Protein AF-A0AA35ZBN2-F1 (afdb_monomer_lite)

Secondary structure (DSSP, 8-state):
------PPPPHHHHHHHHHHHT---HHHHHHHHHHHHHHS-HHHHHHHHHHHHHGGGSTTGGGGGGHHHHHHHHHHH------HHHHHHHHHHHHHTT-HHHHHHHHHHHHHHHTT-HHHHHHHHHHHHHHHHHTT-HHHHHHHHHHHHTS----SS--TTGGGGTTHHHHHHHSS-S--------------

Radius of gyration: 21.28 Å; chains: 1; bounding box: 75×34×63 Å

Organism: Lactuca saligna (NCBI:txid75948)

Foldseek 3Di:
DDDDDLPPQDPLLVVLLVVLVPDPDPVVNLVSLLVSLVPDDPVNLLSSLVCLLVCCPHPVVVSVVCSVSNVVSNVVVDVDDDDLLSLLSNLLSCVLVVVNVVSVVSLVVVCVVCVVPLVVLLVSLVSNLVNNLVVLNPVSNVVSVVVNVPRDPPDPDDPCVVVVCVCVVVSVVVSDPPPPDDDDDDDDDDDD

pLDDT: mean 76.0, std 19.08, range [27.22, 94.19]

Structure (mmCIF, N/CA/C/O backbone):
data_AF-A0AA35ZBN2-F1
#
_entry.id   AF-A0AA35ZBN2-F1
#
loop_
_atom_site.group_PDB
_atom_site.id
_atom_site.type_symbol
_atom_site.label_atom_id
_atom_site.label_alt_id
_atom_site.label_comp_id
_atom_site.label_asym_id
_atom_site.label_entity_id
_atom_site.label_seq_id
_atom_site.pdbx_PDB_ins_code
_atom_site.Cartn_x
_atom_site.Cartn_y
_atom_site.Cartn_z
_atom_site.occupancy
_atom_site.B_iso_or_equiv
_atom_site.auth_seq_id
_atom_site.auth_comp_id
_atom_site.auth_asym_id
_atom_site.auth_atom_id
_atom_site.pdbx_PDB_model_num
ATOM 1 N N . MET A 1 1 ? -2.971 -17.235 11.771 1.00 28.48 1 MET A N 1
ATOM 2 C CA . MET A 1 1 ? -3.552 -17.410 10.418 1.00 28.48 1 MET A CA 1
ATOM 3 C C . MET A 1 1 ? -2.521 -16.987 9.384 1.00 28.48 1 MET A C 1
ATOM 5 O O . MET A 1 1 ? -1.770 -16.061 9.645 1.00 28.48 1 MET A O 1
ATOM 9 N N . ARG A 1 2 ? -2.438 -17.745 8.286 1.00 27.22 2 ARG A N 1
ATOM 10 C CA . ARG A 1 2 ? -1.355 -17.787 7.287 1.00 27.22 2 ARG A CA 1
ATOM 11 C C . ARG A 1 2 ? -0.874 -16.405 6.811 1.00 27.22 2 ARG A C 1
ATOM 13 O O . ARG A 1 2 ? -1.656 -15.654 6.241 1.00 27.22 2 ARG A O 1
ATOM 20 N N . LEU A 1 3 ? 0.426 -16.135 6.952 1.00 37.44 3 LEU A N 1
ATOM 21 C CA . LEU A 1 3 ? 1.140 -15.217 6.060 1.00 37.44 3 LEU A CA 1
ATOM 22 C C . LEU A 1 3 ? 1.131 -15.858 4.664 1.00 37.44 3 LEU A C 1
ATOM 24 O O . LEU A 1 3 ? 1.634 -16.980 4.537 1.00 37.44 3 LEU A O 1
ATOM 28 N N . PRO A 1 4 ? 0.565 -15.239 3.616 1.00 44.84 4 PRO A N 1
ATOM 29 C CA . PRO A 1 4 ? 0.816 -15.735 2.282 1.00 44.84 4 PRO A CA 1
ATOM 30 C C . PRO A 1 4 ? 2.231 -15.292 1.909 1.00 44.84 4 PRO A C 1
ATOM 32 O O . PRO A 1 4 ? 2.538 -14.104 1.901 1.00 44.84 4 PRO A O 1
ATOM 35 N N . ILE A 1 5 ? 3.095 -16.294 1.735 1.00 40.94 5 ILE A N 1
ATOM 36 C CA . ILE A 1 5 ? 4.034 -16.456 0.622 1.00 40.94 5 ILE A CA 1
ATOM 37 C C . ILE A 1 5 ? 4.461 -15.110 0.030 1.00 40.94 5 ILE A C 1
ATOM 39 O O . ILE A 1 5 ? 3.656 -14.450 -0.623 1.00 40.94 5 ILE A O 1
ATOM 43 N N . SER A 1 6 ? 5.737 -14.754 0.206 1.00 48.19 6 SER A N 1
ATOM 44 C CA . SER A 1 6 ? 6.443 -13.882 -0.738 1.00 48.19 6 SER A CA 1
ATOM 45 C C . SER A 1 6 ? 6.205 -14.457 -2.134 1.00 48.19 6 SER A C 1
ATOM 47 O O . SER A 1 6 ? 6.869 -15.407 -2.552 1.00 48.19 6 SER A O 1
ATOM 49 N N . ALA A 1 7 ? 5.137 -14.006 -2.790 1.00 54.81 7 ALA A N 1
ATOM 50 C CA . ALA A 1 7 ? 4.824 -14.407 -4.139 1.00 54.81 7 ALA A CA 1
ATOM 51 C C . ALA A 1 7 ? 6.003 -13.904 -4.955 1.00 54.81 7 ALA A C 1
ATOM 53 O O . ALA A 1 7 ? 6.351 -12.728 -4.866 1.00 54.81 7 ALA A O 1
ATOM 54 N N . ALA A 1 8 ? 6.690 -14.804 -5.656 1.00 66.06 8 ALA A N 1
ATOM 55 C CA . ALA A 1 8 ? 7.794 -14.398 -6.504 1.00 66.06 8 ALA A CA 1
ATOM 56 C C . ALA A 1 8 ? 7.275 -13.303 -7.442 1.00 66.06 8 ALA A C 1
ATOM 58 O O . ALA A 1 8 ? 6.317 -13.543 -8.181 1.00 66.06 8 ALA A O 1
ATOM 59 N N . LEU A 1 9 ? 7.879 -12.111 -7.353 1.00 75.25 9 LEU A N 1
ATOM 60 C CA . LEU A 1 9 ? 7.488 -10.958 -8.151 1.00 75.25 9 LEU A CA 1
ATOM 61 C C . LEU A 1 9 ? 7.358 -11.401 -9.606 1.00 75.25 9 LEU A C 1
ATOM 63 O O . LEU A 1 9 ? 8.286 -11.993 -10.168 1.00 75.25 9 LEU A O 1
ATOM 67 N N . SER A 1 10 ? 6.207 -11.126 -10.216 1.00 83.88 10 SER A N 1
ATOM 68 C CA . SER A 1 10 ? 5.977 -11.533 -11.601 1.00 83.88 10 SER A CA 1
ATOM 69 C C . SER A 1 10 ? 7.108 -11.044 -12.518 1.00 83.88 10 SER A C 1
ATOM 71 O O . SER A 1 10 ? 7.668 -9.963 -12.323 1.00 83.88 10 SER A O 1
ATOM 73 N N . LYS A 1 11 ? 7.425 -11.795 -13.582 1.00 85.19 11 LYS A N 1
ATOM 74 C CA . LYS A 1 11 ? 8.456 -11.385 -14.559 1.00 85.19 11 LYS A CA 1
ATOM 75 C C . LYS A 1 11 ? 8.192 -9.978 -15.114 1.00 85.19 11 LYS A C 1
ATOM 77 O O . LYS A 1 11 ? 9.129 -9.223 -15.365 1.00 85.19 11 LYS A O 1
ATOM 82 N N . GLN A 1 12 ? 6.919 -9.621 -15.294 1.00 86.44 12 GLN A N 1
ATOM 83 C CA . GLN A 1 12 ? 6.502 -8.285 -15.717 1.00 86.44 12 GLN A CA 1
ATOM 84 C C . GLN A 1 12 ? 6.788 -7.229 -14.642 1.00 86.44 12 GLN A C 1
ATOM 86 O O . GLN A 1 12 ? 7.387 -6.204 -14.964 1.00 86.44 12 GLN A O 1
ATOM 91 N N . GLY A 1 13 ? 6.435 -7.497 -13.381 1.00 86.31 13 GLY A N 1
ATOM 92 C CA . GLY A 1 13 ? 6.758 -6.635 -12.244 1.00 86.31 13 GLY A CA 1
ATOM 93 C C . GLY A 1 13 ? 8.264 -6.438 -12.072 1.00 86.31 13 GLY A C 1
ATOM 94 O O . GLY A 1 13 ? 8.715 -5.308 -11.933 1.00 86.31 13 GLY A O 1
ATOM 95 N N . HIS A 1 14 ? 9.062 -7.502 -12.192 1.00 86.50 14 HIS A N 1
ATOM 96 C CA . HIS A 1 14 ? 10.520 -7.414 -12.089 1.00 86.50 14 HIS A CA 1
ATOM 97 C C . HIS A 1 14 ? 11.109 -6.515 -13.178 1.00 86.50 14 HIS A C 1
ATOM 99 O O . HIS A 1 14 ? 11.847 -5.585 -12.875 1.00 86.50 14 HIS A O 1
ATOM 105 N N . ARG A 1 15 ? 10.705 -6.713 -14.441 1.00 87.81 15 ARG A N 1
ATOM 106 C CA . ARG A 1 15 ? 11.130 -5.843 -15.550 1.00 87.81 15 ARG A CA 1
ATOM 107 C C . ARG A 1 15 ? 10.743 -4.385 -15.324 1.00 87.81 15 ARG A C 1
ATOM 109 O O . ARG A 1 15 ? 11.532 -3.499 -15.646 1.00 87.81 15 ARG A O 1
ATOM 116 N N . PHE A 1 16 ? 9.546 -4.140 -14.794 1.00 90.69 16 PHE A N 1
ATOM 117 C CA . PHE A 1 16 ? 9.094 -2.797 -14.449 1.00 90.69 16 PHE A CA 1
ATOM 118 C C . PHE A 1 16 ? 9.978 -2.172 -13.363 1.00 90.69 16 PHE A C 1
ATOM 120 O O . PHE A 1 16 ? 10.535 -1.103 -13.600 1.00 90.69 16 PHE A O 1
ATOM 127 N N . LEU A 1 17 ? 10.185 -2.859 -12.235 1.00 87.44 17 LEU A N 1
ATOM 128 C CA . LEU A 1 17 ? 11.013 -2.354 -11.137 1.00 87.44 17 LEU A CA 1
ATOM 129 C C . LEU A 1 17 ? 12.456 -2.096 -11.571 1.00 87.44 17 LEU A C 1
ATOM 131 O O . LEU A 1 17 ? 12.997 -1.044 -11.250 1.00 87.44 17 LEU A O 1
ATOM 135 N N . THR A 1 18 ? 13.060 -2.995 -12.354 1.00 86.69 18 THR A N 1
ATOM 136 C CA . THR A 1 18 ? 14.400 -2.777 -12.918 1.00 86.69 18 THR A CA 1
ATOM 137 C C . THR A 1 18 ? 14.434 -1.552 -13.829 1.00 86.69 18 THR A C 1
ATOM 139 O O . THR A 1 18 ? 15.350 -0.749 -13.717 1.00 86.69 18 THR A O 1
ATOM 142 N N . SER A 1 19 ? 13.431 -1.378 -14.699 1.00 88.62 19 SER A N 1
ATOM 143 C CA . SER A 1 19 ? 13.383 -0.233 -15.621 1.00 88.62 19 SER A CA 1
ATOM 144 C C . SER A 1 19 ? 13.271 1.091 -14.870 1.00 88.62 19 SER A C 1
ATOM 146 O O . SER A 1 19 ? 13.912 2.070 -15.243 1.00 88.62 19 SER A O 1
ATOM 148 N N . VAL A 1 20 ? 12.471 1.128 -13.802 1.00 88.50 20 VAL A N 1
ATOM 149 C CA . VAL A 1 20 ? 12.351 2.332 -12.977 1.00 88.50 20 VAL A CA 1
ATOM 150 C C . VAL A 1 20 ? 13.618 2.560 -12.147 1.00 88.50 20 VAL A C 1
ATOM 152 O O . VAL A 1 20 ? 14.054 3.695 -12.029 1.00 88.50 20 VAL A O 1
ATOM 155 N N . ALA A 1 21 ? 14.273 1.508 -11.649 1.00 86.31 21 ALA A N 1
ATOM 156 C CA . ALA A 1 21 ? 15.520 1.630 -10.890 1.00 86.31 21 ALA A CA 1
ATOM 157 C C . ALA A 1 21 ? 16.684 2.243 -11.677 1.00 86.31 21 ALA A C 1
ATOM 159 O O . ALA A 1 21 ? 17.584 2.819 -11.073 1.00 86.31 21 ALA A O 1
ATOM 160 N N . THR A 1 22 ? 16.678 2.108 -13.003 1.00 86.31 22 THR A N 1
ATOM 161 C CA . THR A 1 22 ? 17.685 2.697 -13.897 1.00 86.31 22 THR A CA 1
ATOM 162 C C . THR A 1 22 ? 17.257 4.046 -14.481 1.00 86.31 22 THR A C 1
ATOM 164 O O . THR A 1 22 ? 17.967 4.588 -15.322 1.00 86.31 22 THR A O 1
ATOM 167 N N . THR A 1 23 ? 16.079 4.558 -14.111 1.00 86.88 23 THR A N 1
ATOM 168 C CA . THR A 1 23 ? 15.530 5.815 -14.630 1.00 86.88 23 THR A CA 1
ATOM 169 C C . THR A 1 23 ? 15.626 6.894 -13.556 1.00 86.88 23 THR A C 1
ATOM 171 O O . THR A 1 23 ? 14.920 6.824 -12.556 1.00 86.88 23 THR A O 1
ATOM 174 N N . ASP A 1 24 ? 16.448 7.918 -13.784 1.00 83.12 24 ASP A N 1
ATOM 175 C CA . ASP A 1 24 ? 16.565 9.056 -12.856 1.00 83.12 24 ASP A CA 1
ATOM 176 C C . ASP A 1 24 ? 15.571 10.192 -13.167 1.00 83.12 24 ASP A C 1
ATOM 178 O O . ASP A 1 24 ? 15.329 11.059 -12.331 1.00 83.12 24 ASP A O 1
ATOM 182 N N . ASP A 1 25 ? 14.964 10.183 -14.359 1.00 89.88 25 ASP A N 1
ATOM 183 C CA . ASP A 1 25 ? 14.010 11.203 -14.795 1.00 89.88 25 ASP A CA 1
ATOM 184 C C . ASP A 1 25 ? 12.578 10.941 -14.258 1.00 89.88 25 ASP A C 1
ATOM 186 O O . ASP A 1 25 ? 11.981 9.889 -14.549 1.00 89.88 25 ASP A O 1
ATOM 190 N N . PRO A 1 26 ? 11.978 11.887 -13.506 1.00 87.19 26 PRO A N 1
ATOM 191 C CA . PRO A 1 26 ? 10.626 11.747 -12.964 1.00 87.19 26 PRO A CA 1
ATOM 192 C C . PRO A 1 26 ? 9.533 11.608 -14.032 1.00 87.19 26 PRO A C 1
ATOM 194 O O . PRO A 1 26 ? 8.575 10.854 -13.832 1.00 87.19 26 PRO A O 1
ATOM 197 N N . GLU A 1 27 ? 9.654 12.292 -15.174 1.00 90.56 27 GLU A N 1
ATOM 198 C CA . GLU A 1 27 ? 8.639 12.244 -16.235 1.00 90.56 27 GLU A CA 1
ATOM 199 C C . GLU A 1 27 ? 8.626 10.874 -16.927 1.00 90.56 27 GLU A C 1
ATOM 201 O O . GLU A 1 27 ? 7.572 10.246 -17.110 1.00 90.56 27 GLU A O 1
ATOM 206 N N . THR A 1 28 ? 9.812 10.356 -17.241 1.00 91.75 28 THR A N 1
ATOM 207 C CA . THR A 1 28 ? 9.999 9.013 -17.786 1.00 91.75 28 THR A CA 1
ATOM 208 C C . THR A 1 28 ? 9.502 7.958 -16.806 1.00 91.75 28 THR A C 1
ATOM 210 O O . THR A 1 28 ? 8.800 7.032 -17.220 1.00 91.75 28 THR A O 1
ATOM 213 N N . THR A 1 29 ? 9.770 8.128 -15.510 1.00 91.88 29 THR A N 1
ATOM 214 C CA . THR A 1 29 ? 9.245 7.250 -14.455 1.00 91.88 29 THR A CA 1
ATOM 215 C C . THR A 1 29 ? 7.717 7.247 -14.439 1.00 91.88 29 THR A C 1
ATOM 217 O O . THR A 1 29 ? 7.103 6.179 -14.494 1.00 91.88 29 THR A O 1
ATOM 220 N N . ALA A 1 30 ? 7.074 8.417 -14.473 1.00 91.75 30 ALA A N 1
ATOM 221 C CA . ALA A 1 30 ? 5.616 8.524 -14.544 1.00 91.75 30 ALA A CA 1
ATOM 222 C C . ALA A 1 30 ? 5.042 7.853 -15.806 1.00 91.75 30 ALA A C 1
ATOM 224 O O . ALA A 1 30 ? 4.021 7.161 -15.754 1.00 91.75 30 ALA A O 1
ATOM 225 N N . ARG A 1 31 ? 5.715 7.991 -16.955 1.00 93.12 31 ARG A N 1
ATOM 226 C CA . ARG A 1 31 ? 5.332 7.301 -18.196 1.00 93.12 31 ARG A CA 1
ATOM 227 C C . ARG A 1 31 ? 5.455 5.781 -18.071 1.00 93.12 31 ARG A C 1
ATOM 229 O O . ARG A 1 31 ? 4.564 5.071 -18.540 1.00 93.12 31 ARG A O 1
ATOM 236 N N . LEU A 1 32 ? 6.522 5.282 -17.446 1.00 93.69 32 LEU A N 1
ATOM 237 C CA . LEU A 1 32 ? 6.720 3.852 -17.198 1.00 93.69 32 LEU A CA 1
ATOM 238 C C . LEU A 1 32 ? 5.633 3.288 -16.283 1.00 93.69 32 LEU A C 1
ATOM 240 O O . LEU A 1 32 ? 5.097 2.226 -16.592 1.00 93.69 32 LEU A O 1
ATOM 244 N N . ILE A 1 33 ? 5.260 4.011 -15.223 1.00 93.31 33 ILE A N 1
ATOM 245 C CA . ILE A 1 33 ? 4.170 3.622 -14.315 1.00 93.31 33 ILE A CA 1
ATOM 246 C C . ILE A 1 33 ? 2.853 3.518 -15.084 1.00 93.31 33 ILE A C 1
ATOM 248 O O . ILE A 1 33 ? 2.220 2.465 -15.066 1.00 93.31 33 ILE A O 1
ATOM 252 N N . ARG A 1 34 ? 2.464 4.560 -15.830 1.00 93.81 34 ARG A N 1
ATOM 253 C CA . ARG A 1 34 ? 1.215 4.552 -16.615 1.00 93.81 34 ARG A CA 1
ATOM 254 C C . ARG A 1 34 ? 1.179 3.410 -17.626 1.00 93.81 34 ARG A C 1
ATOM 256 O O . ARG A 1 34 ? 0.184 2.697 -17.726 1.00 93.81 34 ARG A O 1
ATOM 263 N N . LYS A 1 35 ? 2.285 3.196 -18.345 1.00 93.88 35 LYS A N 1
ATOM 264 C CA . LYS A 1 35 ? 2.413 2.091 -19.302 1.00 93.88 35 LYS A CA 1
ATOM 265 C C . LYS A 1 35 ? 2.316 0.732 -18.611 1.00 93.88 35 LYS A C 1
ATOM 267 O O . LYS A 1 35 ? 1.674 -0.173 -19.140 1.00 93.88 35 LYS A O 1
ATOM 272 N N . PHE A 1 36 ? 2.948 0.579 -17.450 1.00 93.81 36 PHE A N 1
ATOM 273 C CA . PHE A 1 36 ? 2.876 -0.643 -16.661 1.00 93.81 36 PHE A CA 1
ATOM 274 C C . PHE A 1 36 ? 1.442 -0.917 -16.213 1.00 93.81 36 PHE A C 1
ATOM 276 O O . PHE A 1 36 ? 0.942 -2.000 -16.493 1.00 93.81 36 PHE A O 1
ATOM 283 N N . VAL A 1 37 ? 0.751 0.058 -15.619 1.00 92.25 37 VAL A N 1
ATOM 284 C CA . VAL A 1 37 ? -0.643 -0.095 -15.172 1.00 92.25 37 VAL A CA 1
ATOM 285 C C . VAL A 1 37 ? -1.569 -0.437 -16.342 1.00 92.25 37 VAL A C 1
ATOM 287 O O . VAL A 1 37 ? -2.338 -1.387 -16.241 1.00 92.25 37 VAL A O 1
ATOM 290 N N . ALA A 1 38 ? -1.440 0.250 -17.482 1.00 90.38 38 ALA A N 1
ATOM 291 C CA . ALA A 1 38 ? -2.266 -0.003 -18.665 1.00 90.38 38 ALA A CA 1
ATOM 292 C C . ALA A 1 38 ? -2.048 -1.390 -19.300 1.00 90.38 38 ALA A C 1
ATOM 294 O O . ALA A 1 38 ? -2.936 -1.907 -19.970 1.00 90.38 38 ALA A O 1
ATOM 295 N N . SER A 1 39 ? -0.864 -1.986 -19.119 1.00 89.12 39 SER A N 1
ATOM 296 C CA . SER A 1 39 ? -0.495 -3.283 -19.711 1.00 89.12 39 SER A CA 1
ATOM 297 C C . SER A 1 39 ? -0.476 -4.444 -18.714 1.00 89.12 39 SER A C 1
ATOM 299 O O . SER A 1 39 ? -0.162 -5.573 -19.095 1.00 89.12 39 SER A O 1
ATOM 301 N N . SER A 1 40 ? -0.772 -4.192 -17.439 1.00 87.94 40 SER A N 1
ATOM 302 C CA . SER A 1 40 ? -0.725 -5.203 -16.383 1.00 87.94 40 SER A CA 1
ATOM 303 C C . SER A 1 40 ? -2.118 -5.672 -16.011 1.00 87.94 40 SER A C 1
ATOM 305 O O . SER A 1 40 ? -3.076 -4.903 -15.991 1.00 87.94 40 SER A O 1
ATOM 307 N N . SER A 1 41 ? -2.227 -6.944 -15.639 1.00 87.75 41 SER A N 1
ATOM 308 C CA . SER A 1 41 ? -3.412 -7.406 -14.932 1.00 87.75 41 SER A CA 1
ATOM 309 C C . SER A 1 41 ? -3.427 -6.844 -13.509 1.00 87.75 41 SER A C 1
ATOM 311 O O . SER A 1 41 ? -2.396 -6.505 -12.921 1.00 87.75 41 SER A O 1
ATOM 313 N N . LYS A 1 42 ? -4.618 -6.807 -12.917 1.00 84.44 42 LYS A N 1
ATOM 314 C CA . LYS A 1 42 ? -4.825 -6.379 -11.532 1.00 84.44 42 LYS A CA 1
ATOM 315 C C . LYS A 1 42 ? -3.926 -7.116 -10.532 1.00 84.44 42 LYS A C 1
ATOM 317 O O . LYS A 1 42 ? -3.357 -6.486 -9.648 1.00 84.44 42 LYS A O 1
ATOM 322 N N . SER A 1 43 ? -3.787 -8.436 -10.662 1.00 86.38 43 SER A N 1
ATOM 323 C CA . SER A 1 43 ? -2.937 -9.229 -9.765 1.00 86.38 43 SER A CA 1
ATOM 324 C C . SER A 1 43 ? -1.461 -8.861 -9.898 1.00 86.38 43 SER A C 1
ATOM 326 O O . SER A 1 43 ? -0.785 -8.740 -8.885 1.00 86.38 43 SER A O 1
ATOM 328 N N . VAL A 1 44 ? -0.980 -8.612 -11.120 1.00 87.94 44 VAL A N 1
ATOM 329 C CA . VAL A 1 44 ? 0.407 -8.194 -11.386 1.00 87.94 44 VAL A CA 1
ATOM 330 C C . VAL A 1 44 ? 0.700 -6.815 -10.796 1.00 87.94 44 VAL A C 1
ATOM 332 O O . VAL A 1 44 ? 1.752 -6.616 -10.192 1.00 87.94 44 VAL A O 1
ATOM 335 N N . ALA A 1 45 ? -0.230 -5.869 -10.931 1.0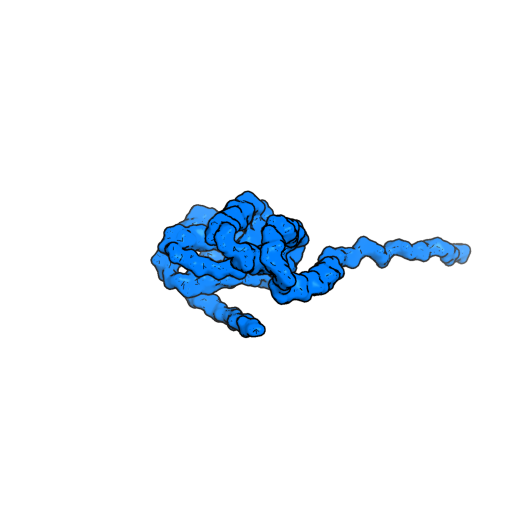0 88.56 45 ALA A N 1
ATOM 336 C CA . ALA A 1 45 ? -0.074 -4.531 -10.370 1.00 88.56 45 ALA A CA 1
ATOM 337 C C . ALA A 1 45 ? -0.072 -4.546 -8.828 1.00 88.56 45 ALA A C 1
ATOM 339 O O . ALA A 1 45 ? 0.744 -3.865 -8.206 1.00 88.56 45 ALA A O 1
ATOM 340 N N . LEU A 1 46 ? -0.939 -5.364 -8.215 1.00 87.69 46 LEU A N 1
ATOM 341 C CA . LEU A 1 46 ? -1.003 -5.537 -6.759 1.00 87.69 46 LEU A CA 1
ATOM 342 C C . LEU A 1 46 ? 0.215 -6.262 -6.186 1.00 87.69 46 LEU A C 1
ATOM 344 O O . LEU A 1 46 ? 0.693 -5.908 -5.110 1.00 87.69 46 LEU A O 1
ATOM 348 N N . ASP A 1 47 ? 0.725 -7.256 -6.905 1.00 88.06 47 ASP A N 1
ATOM 349 C CA . ASP A 1 47 ? 1.973 -7.934 -6.567 1.00 88.06 47 ASP A CA 1
ATOM 350 C C . ASP A 1 47 ? 3.132 -6.926 -6.564 1.00 88.06 47 ASP A C 1
ATOM 352 O O . ASP A 1 47 ? 3.814 -6.762 -5.554 1.00 88.06 47 ASP A O 1
ATOM 356 N N . ALA A 1 48 ? 3.278 -6.140 -7.637 1.00 89.19 48 ALA A N 1
ATOM 357 C CA . ALA A 1 48 ? 4.339 -5.140 -7.751 1.00 89.19 48 ALA A CA 1
ATOM 358 C C . ALA A 1 48 ? 4.317 -4.096 -6.623 1.00 89.19 48 ALA A C 1
ATOM 360 O O . ALA A 1 48 ? 5.362 -3.815 -6.034 1.00 89.19 48 ALA A O 1
ATOM 361 N N . ILE A 1 49 ? 3.146 -3.541 -6.286 1.00 88.75 49 ILE A N 1
ATOM 362 C CA . ILE A 1 49 ? 3.052 -2.576 -5.182 1.00 88.75 49 ILE A CA 1
ATOM 363 C C . ILE A 1 49 ? 3.298 -3.231 -3.817 1.00 88.75 49 ILE A C 1
ATOM 365 O O . ILE A 1 49 ? 3.983 -2.641 -2.988 1.00 88.75 49 ILE A O 1
ATOM 369 N N . SER A 1 50 ? 2.816 -4.457 -3.589 1.00 87.00 50 SER A N 1
ATOM 370 C CA . SER A 1 50 ? 3.065 -5.177 -2.331 1.00 87.00 50 SER A CA 1
ATOM 371 C C . SER A 1 50 ? 4.562 -5.385 -2.103 1.00 87.00 50 SER A C 1
ATOM 373 O O . SER A 1 50 ? 5.049 -5.187 -0.992 1.00 87.00 50 SER A O 1
ATOM 375 N N . HIS A 1 51 ? 5.308 -5.703 -3.167 1.00 85.31 51 HIS A N 1
ATOM 376 C CA . HIS A 1 51 ? 6.768 -5.760 -3.126 1.00 85.31 51 HIS A CA 1
ATOM 377 C C . HIS A 1 51 ? 7.373 -4.386 -2.822 1.00 85.31 51 HIS A C 1
ATOM 379 O O . HIS A 1 51 ? 8.117 -4.266 -1.856 1.00 85.31 51 HIS A O 1
ATOM 385 N N . LEU A 1 52 ? 7.023 -3.327 -3.560 1.00 86.62 52 LEU A N 1
ATOM 386 C CA . LEU A 1 52 ? 7.576 -1.978 -3.335 1.00 86.62 52 LEU A CA 1
ATOM 387 C C . LEU A 1 52 ? 7.452 -1.496 -1.888 1.00 86.62 52 LEU A C 1
ATOM 389 O O . LEU A 1 52 ? 8.359 -0.843 -1.367 1.00 86.62 52 LEU A O 1
ATOM 393 N N . VAL A 1 53 ? 6.333 -1.822 -1.248 1.00 84.06 53 VAL A N 1
ATOM 394 C CA . VAL A 1 53 ? 6.089 -1.423 0.130 1.00 84.06 53 VAL A CA 1
ATOM 395 C C . VAL A 1 53 ? 6.752 -2.375 1.130 1.00 84.06 53 VAL A C 1
ATOM 397 O O . VAL A 1 53 ? 7.226 -1.921 2.160 1.00 84.06 53 VAL A O 1
ATOM 400 N N . ALA A 1 54 ? 6.885 -3.669 0.827 1.00 76.06 54 ALA A N 1
ATOM 401 C CA . ALA A 1 54 ? 7.603 -4.619 1.682 1.00 76.06 54 ALA A CA 1
ATOM 402 C C . ALA A 1 54 ? 9.139 -4.464 1.639 1.00 76.06 54 ALA A C 1
ATOM 404 O O . ALA A 1 54 ? 9.833 -4.909 2.554 1.00 76.06 54 ALA A O 1
ATOM 405 N N . LEU A 1 55 ? 9.695 -3.846 0.590 1.00 67.56 55 LEU A N 1
ATOM 406 C CA . LEU A 1 55 ? 11.134 -3.831 0.283 1.00 67.56 55 LEU A CA 1
ATOM 407 C C . LEU A 1 55 ? 12.017 -2.926 1.175 1.00 67.56 55 LEU A C 1
ATOM 409 O O . LEU A 1 55 ? 13.186 -2.699 0.853 1.00 67.56 55 LEU A O 1
ATOM 413 N N . ILE A 1 56 ? 11.501 -2.469 2.316 1.00 57.38 56 ILE A N 1
ATOM 414 C CA . ILE A 1 56 ? 12.102 -1.473 3.226 1.00 57.38 56 ILE A CA 1
ATOM 415 C C . ILE A 1 56 ? 13.507 -1.868 3.715 1.00 57.38 56 ILE A C 1
ATOM 417 O O . ILE A 1 56 ? 14.336 -0.992 3.938 1.00 57.38 56 ILE A O 1
ATOM 421 N N . ASN A 1 57 ? 13.817 -3.169 3.782 1.00 53.22 57 ASN A N 1
ATOM 422 C CA . ASN A 1 57 ? 15.106 -3.696 4.258 1.00 53.22 57 ASN A CA 1
ATOM 423 C C . ASN A 1 57 ? 15.945 -4.386 3.165 1.00 53.22 57 ASN A C 1
ATOM 425 O O . ASN A 1 57 ? 16.757 -5.261 3.461 1.00 53.22 57 ASN A O 1
ATOM 429 N N . THR A 1 58 ? 15.738 -4.044 1.892 1.00 60.00 58 THR A N 1
ATOM 430 C CA . THR A 1 58 ? 16.423 -4.703 0.766 1.00 60.00 58 THR A CA 1
ATOM 431 C C . THR A 1 58 ? 17.127 -3.705 -0.153 1.00 60.00 58 THR A C 1
ATOM 433 O O . THR A 1 58 ? 16.895 -2.498 -0.091 1.00 60.00 58 THR A O 1
ATOM 436 N N . SER A 1 59 ? 17.957 -4.217 -1.065 1.00 56.88 59 SER A N 1
ATOM 437 C CA . SER A 1 59 ? 18.743 -3.444 -2.038 1.00 56.88 59 SER A CA 1
ATOM 438 C C . SER A 1 59 ? 17.927 -2.501 -2.936 1.00 56.88 59 SER A C 1
ATOM 440 O O . SER A 1 59 ? 18.513 -1.610 -3.546 1.00 56.88 59 SER A O 1
ATOM 442 N N . PHE A 1 60 ? 16.595 -2.642 -3.001 1.00 60.16 60 PHE A N 1
ATOM 443 C CA . PHE A 1 60 ? 15.721 -1.710 -3.725 1.00 60.16 60 PHE A CA 1
ATOM 444 C C . PHE A 1 60 ? 14.900 -0.784 -2.815 1.00 60.16 60 PHE A C 1
ATOM 446 O O . PHE A 1 60 ? 13.870 -0.270 -3.244 1.00 60.16 60 PHE A O 1
ATOM 453 N N . SER A 1 61 ? 15.362 -0.501 -1.593 1.00 65.62 61 SER A N 1
ATOM 454 C CA . SER A 1 61 ? 14.761 0.522 -0.716 1.00 65.62 61 SER A CA 1
ATOM 455 C C . SER A 1 61 ? 14.603 1.884 -1.423 1.00 65.62 61 SER A C 1
ATOM 457 O O . SER A 1 61 ? 13.597 2.570 -1.252 1.00 65.62 61 SER A O 1
ATOM 459 N N . ARG A 1 62 ? 15.513 2.204 -2.360 1.00 75.06 62 ARG A N 1
ATOM 460 C CA . ARG A 1 62 ? 15.431 3.383 -3.246 1.00 75.06 62 ARG A CA 1
ATOM 461 C C . ARG A 1 62 ? 14.152 3.454 -4.089 1.00 75.06 62 ARG A C 1
ATOM 463 O O . ARG A 1 62 ? 13.815 4.533 -4.560 1.00 75.06 62 ARG A O 1
ATOM 470 N N . LEU A 1 63 ? 13.456 2.334 -4.296 1.00 81.00 63 LEU A N 1
ATOM 471 C CA . LEU A 1 63 ? 12.220 2.284 -5.073 1.00 81.00 63 LEU A CA 1
ATOM 472 C C . LEU A 1 63 ? 10.960 2.498 -4.235 1.00 81.00 63 LEU A C 1
ATOM 474 O O . LEU A 1 63 ? 9.888 2.715 -4.797 1.00 81.00 63 LEU A O 1
ATOM 478 N N . SER A 1 64 ? 11.064 2.476 -2.907 1.00 80.62 64 SER A N 1
ATOM 479 C CA . SER A 1 64 ? 9.913 2.665 -2.023 1.00 80.62 64 SER A CA 1
ATOM 480 C C . SER A 1 64 ? 9.122 3.969 -2.284 1.00 80.62 64 SER A C 1
ATOM 482 O O . SER A 1 64 ? 7.891 3.901 -2.265 1.00 80.62 64 SER A O 1
ATOM 484 N N . PRO A 1 65 ? 9.735 5.114 -2.673 1.00 84.44 65 PRO A N 1
ATOM 485 C CA . PRO A 1 65 ? 8.989 6.322 -3.050 1.00 84.44 65 PRO A CA 1
ATOM 486 C C . PRO A 1 65 ? 8.003 6.142 -4.216 1.00 84.44 65 PRO A C 1
ATOM 488 O O . PRO A 1 65 ? 7.051 6.916 -4.333 1.00 84.44 65 PRO A O 1
ATOM 491 N N . ILE A 1 66 ? 8.213 5.138 -5.080 1.00 87.88 66 ILE A N 1
ATOM 492 C CA . ILE A 1 66 ? 7.377 4.851 -6.261 1.00 87.88 66 ILE A CA 1
ATOM 493 C C . ILE A 1 66 ? 6.079 4.132 -5.876 1.00 87.88 66 ILE A C 1
ATOM 495 O O . ILE A 1 66 ? 5.124 4.140 -6.655 1.00 87.88 66 ILE A O 1
ATOM 499 N N . ALA A 1 67 ? 5.999 3.559 -4.670 1.00 90.00 67 ALA A N 1
ATOM 500 C CA . ALA A 1 67 ? 4.811 2.850 -4.205 1.00 90.00 67 ALA A CA 1
ATOM 501 C C . ALA A 1 67 ? 3.546 3.716 -4.296 1.00 90.00 67 ALA A C 1
ATOM 503 O O . ALA A 1 67 ? 2.519 3.251 -4.786 1.00 90.00 67 ALA A O 1
ATOM 504 N N . PHE A 1 68 ? 3.632 4.987 -3.893 1.00 90.56 68 PHE A N 1
ATOM 505 C CA . PHE A 1 68 ? 2.487 5.894 -3.941 1.00 90.56 68 PHE A CA 1
ATOM 506 C C . PHE A 1 68 ? 2.095 6.333 -5.366 1.00 90.56 68 PHE A C 1
ATOM 508 O O . PHE A 1 68 ? 0.923 6.197 -5.716 1.00 90.56 68 PHE A O 1
ATOM 515 N N . PRO A 1 69 ? 3.018 6.784 -6.239 1.00 91.38 69 PRO A N 1
ATOM 516 C CA . PRO A 1 69 ? 2.711 7.001 -7.653 1.00 91.38 69 PRO A CA 1
ATOM 517 C C . PRO A 1 69 ? 2.058 5.789 -8.333 1.00 91.38 69 PRO A C 1
ATOM 519 O O . PRO A 1 69 ? 1.103 5.945 -9.093 1.00 91.38 69 PRO A O 1
ATOM 522 N N . LEU A 1 70 ? 2.527 4.574 -8.027 1.00 90.81 70 LEU A N 1
ATOM 523 C CA . LEU A 1 70 ? 1.927 3.347 -8.545 1.00 90.81 70 LEU A CA 1
ATOM 524 C C . LEU A 1 70 ? 0.521 3.106 -7.972 1.00 90.81 70 LEU A C 1
ATOM 526 O O . LEU A 1 70 ? -0.391 2.806 -8.740 1.00 90.81 70 LEU A O 1
ATOM 530 N N . TYR A 1 71 ? 0.327 3.269 -6.657 1.00 92.00 71 TYR A N 1
ATOM 531 C CA . TYR A 1 71 ? -0.990 3.207 -6.004 1.00 92.00 71 TYR A CA 1
ATOM 532 C C . TYR A 1 71 ? -1.994 4.123 -6.705 1.00 92.00 71 TYR A C 1
ATOM 534 O O . TYR A 1 71 ? -3.079 3.690 -7.093 1.00 92.00 71 TYR A O 1
ATOM 542 N N . TYR A 1 72 ? -1.604 5.380 -6.904 1.00 90.88 72 TYR A N 1
ATOM 543 C CA . TYR A 1 72 ? -2.470 6.412 -7.446 1.00 90.88 72 TYR A CA 1
ATOM 544 C C . TYR A 1 72 ? -2.890 6.114 -8.890 1.00 90.88 72 TYR A C 1
ATOM 546 O O . TYR A 1 72 ? -4.071 6.214 -9.223 1.00 90.88 72 TYR A O 1
ATOM 554 N N . GLU A 1 73 ? -1.960 5.667 -9.736 1.00 91.75 73 GLU A N 1
ATOM 555 C CA . GLU A 1 73 ? -2.278 5.284 -11.116 1.00 91.75 73 GLU A CA 1
ATOM 556 C C . GLU A 1 73 ? -3.145 4.016 -11.193 1.00 91.75 73 GLU A C 1
ATOM 558 O O . GLU A 1 73 ? -4.080 3.966 -11.992 1.00 91.75 73 GLU A O 1
ATOM 563 N N . ILE A 1 74 ? -2.924 3.018 -10.326 1.00 89.50 74 ILE A N 1
ATOM 564 C CA . ILE A 1 74 ? -3.809 1.839 -10.233 1.00 89.50 74 ILE A CA 1
ATOM 565 C C . ILE A 1 74 ? -5.225 2.261 -9.822 1.00 89.50 74 ILE A C 1
ATOM 567 O O . ILE A 1 74 ? -6.204 1.795 -10.408 1.00 89.50 74 ILE A O 1
ATOM 571 N N . ASN A 1 75 ? -5.334 3.148 -8.830 1.00 88.62 75 ASN A N 1
ATOM 572 C CA . ASN A 1 75 ? -6.611 3.627 -8.308 1.00 88.62 75 ASN A CA 1
ATOM 573 C C . ASN A 1 75 ? -7.392 4.461 -9.339 1.00 88.62 75 ASN A C 1
ATOM 575 O O . ASN A 1 75 ? -8.618 4.429 -9.354 1.00 88.62 75 ASN A O 1
ATOM 579 N N . LYS A 1 76 ? -6.696 5.171 -10.236 1.00 86.69 76 LYS A N 1
ATOM 580 C CA . LYS A 1 76 ? -7.312 5.864 -11.379 1.00 86.69 76 LYS A CA 1
ATOM 581 C C . LYS A 1 76 ? -7.789 4.912 -12.467 1.00 86.69 76 LYS A C 1
ATOM 583 O O . LYS A 1 76 ? -8.883 5.079 -12.995 1.00 86.69 76 LYS A O 1
ATOM 588 N N . ALA A 1 77 ? -6.948 3.951 -12.841 1.00 82.19 77 ALA A N 1
ATOM 589 C CA . ALA A 1 77 ? -7.221 3.050 -13.957 1.00 82.19 77 ALA A CA 1
ATOM 590 C C . ALA A 1 77 ? -8.253 1.966 -13.613 1.00 82.19 77 ALA A C 1
ATOM 592 O O . ALA A 1 77 ? -8.801 1.326 -14.509 1.00 82.19 77 ALA A O 1
ATOM 593 N N . SER A 1 78 ? -8.508 1.728 -12.324 1.00 67.44 78 SER A N 1
ATOM 594 C CA . SER A 1 78 ? -9.403 0.673 -11.870 1.00 67.44 78 SER A CA 1
ATOM 595 C C . SER A 1 78 ? -10.191 1.086 -10.632 1.00 67.44 78 SER A C 1
ATOM 597 O O . SER A 1 78 ? -9.629 1.566 -9.653 1.00 67.44 78 SER A O 1
ATOM 599 N N . CYS A 1 79 ? -11.497 0.814 -10.626 1.00 68.00 79 CYS A N 1
ATOM 600 C CA . CYS A 1 79 ? -12.322 0.913 -9.420 1.00 68.00 79 CYS A CA 1
ATOM 601 C C . CYS A 1 79 ? -12.068 -0.307 -8.516 1.00 68.00 79 CYS A C 1
ATOM 603 O O . CYS A 1 79 ? -12.911 -1.195 -8.376 1.00 68.00 79 CYS A O 1
ATOM 605 N N . PHE A 1 80 ? -10.854 -0.411 -7.971 1.00 72.00 80 PHE A N 1
ATOM 606 C CA . PHE A 1 80 ? -10.437 -1.531 -7.138 1.00 72.00 80 PHE A CA 1
ATOM 607 C C . PHE A 1 80 ? -10.846 -1.350 -5.670 1.00 72.00 80 PHE A C 1
ATOM 609 O O . PHE A 1 80 ? -10.737 -0.269 -5.102 1.00 72.00 80 PHE A O 1
ATOM 616 N N . ASN A 1 81 ? -11.262 -2.450 -5.037 1.00 76.81 81 ASN A N 1
ATOM 617 C CA . ASN A 1 81 ? -11.417 -2.521 -3.590 1.00 76.81 81 ASN A CA 1
ATOM 618 C C . ASN A 1 81 ? -10.078 -2.887 -2.932 1.00 76.81 81 ASN A C 1
ATOM 620 O O . ASN A 1 81 ? -9.685 -4.057 -2.924 1.00 76.81 81 ASN A O 1
ATOM 624 N N . TRP A 1 82 ? -9.377 -1.879 -2.421 1.00 82.50 82 TRP A N 1
ATOM 625 C CA . TRP A 1 82 ? -8.084 -2.036 -1.768 1.00 82.50 82 TRP A CA 1
ATOM 626 C C . TRP A 1 82 ? -8.181 -2.773 -0.427 1.00 82.50 82 TRP A C 1
ATOM 628 O O . TRP A 1 82 ? -9.143 -2.645 0.324 1.00 82.50 82 TRP A O 1
ATOM 638 N N . ASN A 1 83 ? -7.135 -3.534 -0.100 1.00 85.12 83 ASN A N 1
ATOM 639 C CA . ASN A 1 83 ? -6.978 -4.112 1.231 1.00 85.12 83 ASN A CA 1
ATOM 640 C C . ASN A 1 83 ? -6.490 -3.023 2.198 1.00 85.12 83 ASN A C 1
ATOM 642 O O . ASN A 1 83 ? -5.455 -2.409 1.941 1.00 85.12 83 ASN A O 1
ATOM 646 N N . ALA A 1 84 ? -7.183 -2.849 3.327 1.00 86.25 84 ALA A N 1
ATOM 647 C CA . ALA A 1 84 ? -6.815 -1.907 4.386 1.00 86.25 84 ALA A CA 1
ATOM 648 C C . ALA A 1 84 ? -5.349 -2.044 4.834 1.00 86.25 84 ALA A C 1
ATOM 650 O O . ALA A 1 84 ? -4.689 -1.040 5.080 1.00 86.25 84 ALA A O 1
ATOM 651 N N . LYS A 1 85 ? -4.810 -3.271 4.867 1.00 89.12 85 LYS A N 1
ATOM 652 C CA . LYS A 1 85 ? -3.398 -3.517 5.180 1.00 89.12 85 LYS A CA 1
ATOM 653 C C . LYS A 1 85 ? -2.457 -2.920 4.134 1.00 89.12 85 LYS A C 1
ATOM 655 O O . LYS A 1 85 ? -1.484 -2.277 4.491 1.00 89.12 85 LYS A O 1
ATOM 660 N N . LEU A 1 86 ? -2.759 -3.108 2.850 1.00 89.12 86 LEU A N 1
ATOM 661 C CA . LEU A 1 86 ? -1.911 -2.597 1.772 1.00 89.12 86 LEU A CA 1
ATOM 662 C C . LEU A 1 86 ? -1.932 -1.065 1.733 1.00 89.12 86 LEU A C 1
ATOM 664 O O . LEU A 1 86 ? -0.900 -0.447 1.499 1.00 89.12 86 LEU A O 1
ATOM 668 N N . ILE A 1 87 ? -3.085 -0.450 2.008 1.00 91.38 87 ILE A N 1
ATOM 669 C CA . ILE A 1 87 ? -3.182 1.010 2.125 1.00 91.38 87 ILE A CA 1
ATOM 670 C C . ILE A 1 87 ? -2.381 1.510 3.331 1.00 91.38 87 ILE A C 1
ATOM 672 O O . ILE A 1 87 ? -1.618 2.462 3.196 1.00 91.38 87 ILE A O 1
ATOM 676 N N . ALA A 1 88 ? -2.494 0.843 4.483 1.00 92.50 88 ALA A N 1
ATOM 677 C CA . ALA A 1 88 ? -1.702 1.166 5.667 1.00 92.50 88 ALA A CA 1
ATOM 678 C C . ALA A 1 88 ? -0.191 1.059 5.407 1.00 92.50 88 ALA A C 1
ATOM 680 O O . ALA A 1 88 ? 0.569 1.949 5.789 1.00 92.50 88 ALA A O 1
ATOM 681 N N . ASP A 1 89 ? 0.237 0.020 4.691 1.00 91.25 89 ASP A N 1
ATOM 682 C CA . ASP A 1 89 ? 1.625 -0.155 4.280 1.00 91.25 89 ASP A CA 1
ATOM 683 C C . ASP A 1 89 ? 2.065 1.017 3.352 1.00 91.25 89 ASP A C 1
ATOM 685 O O . ASP A 1 89 ? 3.140 1.590 3.543 1.00 91.25 89 ASP A O 1
ATOM 689 N N . VAL A 1 90 ? 1.236 1.445 2.382 1.00 91.88 90 VAL A N 1
ATOM 690 C CA . VAL A 1 90 ? 1.528 2.614 1.514 1.00 91.88 90 VAL A CA 1
ATOM 691 C C . VAL A 1 90 ? 1.651 3.907 2.330 1.00 91.88 90 VAL A C 1
ATOM 693 O O . VAL A 1 90 ? 2.575 4.690 2.106 1.00 91.88 90 VAL A O 1
ATOM 696 N N . ILE A 1 91 ? 0.762 4.124 3.301 1.00 93.19 91 ILE A N 1
ATOM 697 C CA . ILE A 1 91 ? 0.796 5.285 4.205 1.00 93.19 91 ILE A CA 1
ATOM 698 C C . ILE A 1 91 ? 2.082 5.285 5.039 1.00 93.19 91 ILE A C 1
ATOM 700 O O . ILE A 1 91 ? 2.748 6.316 5.149 1.00 93.19 91 ILE A O 1
ATOM 704 N N . ALA A 1 92 ? 2.480 4.133 5.578 1.00 90.44 92 ALA A N 1
ATOM 705 C CA . ALA A 1 92 ? 3.724 4.010 6.330 1.00 90.44 92 ALA A CA 1
ATOM 706 C C . ALA A 1 92 ? 4.954 4.314 5.456 1.00 90.44 92 ALA A C 1
ATOM 708 O O . ALA A 1 92 ? 5.856 5.030 5.900 1.00 90.44 92 ALA A O 1
ATOM 709 N N . SER A 1 93 ? 4.958 3.881 4.189 1.00 89.44 93 SER A N 1
ATOM 710 C CA . SER A 1 93 ? 5.995 4.275 3.227 1.00 89.44 93 SER A CA 1
ATOM 711 C C . SER A 1 93 ? 6.024 5.792 2.998 1.00 89.44 93 SER A C 1
ATOM 713 O O . SER A 1 93 ? 7.102 6.385 2.999 1.00 89.44 93 SER A O 1
ATOM 715 N N . LEU A 1 94 ? 4.875 6.463 2.874 1.00 90.69 94 LEU A N 1
ATOM 716 C CA . LEU A 1 94 ? 4.833 7.925 2.733 1.00 90.69 94 LEU A CA 1
ATOM 717 C C . LEU A 1 94 ? 5.423 8.648 3.950 1.00 90.69 94 LEU A C 1
ATOM 719 O O . LEU A 1 94 ? 6.220 9.569 3.772 1.00 90.69 94 LEU A O 1
ATOM 723 N N . TYR A 1 95 ? 5.098 8.206 5.169 1.00 89.69 95 TYR A N 1
ATOM 724 C CA . TYR A 1 95 ? 5.701 8.748 6.393 1.00 89.69 95 TYR A CA 1
ATOM 725 C C . TYR A 1 95 ? 7.221 8.556 6.413 1.00 89.69 95 TYR A C 1
ATOM 727 O O . TYR A 1 95 ? 7.951 9.481 6.764 1.00 89.69 95 TYR A O 1
ATOM 735 N N . ASN A 1 96 ? 7.707 7.385 5.991 1.00 87.69 96 ASN A N 1
ATOM 736 C CA . ASN A 1 96 ? 9.139 7.097 5.916 1.00 87.69 96 ASN A CA 1
ATOM 737 C C . ASN A 1 96 ? 9.886 8.057 4.973 1.00 87.69 96 ASN A C 1
ATOM 739 O O . ASN A 1 96 ? 11.039 8.397 5.217 1.00 87.69 96 ASN A O 1
ATOM 743 N N . HIS A 1 97 ? 9.217 8.532 3.921 1.00 86.44 97 HIS A N 1
ATOM 744 C CA . HIS A 1 97 ? 9.763 9.502 2.966 1.00 86.44 97 HIS A CA 1
ATOM 745 C C . HIS A 1 97 ? 9.351 10.951 3.264 1.00 86.44 97 HIS A C 1
ATOM 747 O O . HIS A 1 97 ? 9.509 11.812 2.402 1.00 86.44 97 HIS A O 1
ATOM 753 N N . GLN A 1 98 ? 8.811 11.230 4.456 1.00 88.94 98 GLN A N 1
ATOM 754 C CA . GLN A 1 98 ? 8.363 12.562 4.888 1.00 88.94 98 GLN A CA 1
ATOM 755 C C . GLN A 1 98 ? 7.282 13.197 3.990 1.00 88.94 98 GLN A C 1
ATOM 757 O O . GLN A 1 98 ? 7.088 14.412 3.975 1.00 88.94 98 GLN A O 1
ATOM 762 N N . ARG A 1 99 ? 6.519 12.380 3.257 1.00 89.69 99 ARG A N 1
ATOM 763 C CA . ARG A 1 99 ? 5.410 12.817 2.392 1.00 89.69 99 ARG A CA 1
ATOM 764 C C . ARG A 1 99 ? 4.098 12.881 3.179 1.00 89.69 99 ARG A C 1
ATOM 766 O O . ARG A 1 99 ? 3.101 12.256 2.819 1.00 89.69 99 ARG A O 1
ATOM 773 N N . PHE A 1 100 ? 4.103 13.632 4.280 1.00 91.31 100 PHE A N 1
ATOM 774 C CA . PHE A 1 100 ? 3.013 13.637 5.265 1.00 91.31 100 PHE A CA 1
ATOM 775 C C . PHE A 1 100 ? 1.681 14.154 4.710 1.00 91.31 100 PHE A C 1
ATOM 777 O O . PHE A 1 100 ? 0.637 13.605 5.041 1.00 91.31 100 PHE A O 1
ATOM 784 N N . ASN A 1 101 ? 1.702 15.153 3.823 1.00 92.44 101 ASN A N 1
ATOM 785 C CA . ASN A 1 101 ? 0.478 15.697 3.219 1.00 92.44 101 ASN A CA 1
ATOM 786 C C . ASN A 1 101 ? -0.286 14.634 2.419 1.00 92.44 101 ASN A C 1
ATOM 788 O O . ASN A 1 101 ? -1.510 14.534 2.491 1.00 92.44 101 ASN A O 1
ATOM 792 N N . GLU A 1 102 ? 0.447 13.813 1.672 1.00 92.19 102 GLU A N 1
ATOM 793 C CA . GLU A 1 102 ? -0.127 12.738 0.866 1.00 92.19 102 GLU A CA 1
ATOM 794 C C . GLU A 1 102 ? -0.614 11.593 1.750 1.00 92.19 102 GLU A C 1
ATOM 796 O O . GLU A 1 102 ? -1.703 11.067 1.533 1.00 92.19 102 GLU A O 1
ATOM 8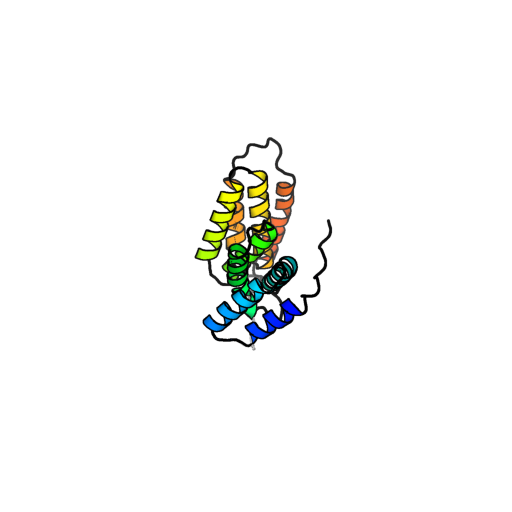01 N N . ALA A 1 103 ? 0.152 11.264 2.795 1.00 92.94 103 ALA A N 1
ATOM 802 C CA . ALA A 1 103 ? -0.247 10.277 3.787 1.00 92.94 103 ALA A CA 1
ATOM 803 C C . ALA A 1 103 ? -1.559 10.683 4.470 1.00 92.94 103 ALA A C 1
ATOM 805 O O . ALA A 1 103 ? -2.498 9.894 4.531 1.00 92.94 103 ALA A O 1
ATOM 806 N N . GLN A 1 104 ? -1.653 11.939 4.910 1.00 93.56 104 GLN A N 1
ATOM 807 C CA . GLN A 1 104 ? -2.842 12.484 5.553 1.00 93.56 104 GLN A CA 1
ATOM 808 C C . GLN A 1 104 ? -4.043 12.513 4.605 1.00 93.56 104 GLN A C 1
ATOM 810 O O . GLN A 1 104 ? -5.154 12.197 5.026 1.00 93.56 104 GLN A O 1
ATOM 815 N N . THR A 1 105 ? -3.827 12.856 3.333 1.00 94.19 105 THR A N 1
ATOM 816 C CA . THR A 1 105 ? -4.878 12.815 2.306 1.00 94.19 105 THR A CA 1
ATOM 817 C C . THR A 1 105 ? -5.430 11.399 2.169 1.00 94.19 105 THR A C 1
ATOM 819 O O . THR A 1 105 ? -6.639 11.201 2.258 1.00 94.19 105 THR A O 1
ATOM 822 N N . LEU A 1 106 ? -4.551 10.401 2.049 1.00 93.12 106 LEU A N 1
ATOM 823 C CA . LEU A 1 106 ? -4.945 9.001 1.904 1.00 93.12 106 LEU A CA 1
ATOM 824 C C . LEU A 1 106 ? -5.652 8.454 3.158 1.00 93.12 106 LEU A C 1
ATOM 826 O O . LEU A 1 106 ? -6.634 7.725 3.040 1.00 93.12 106 LEU A O 1
ATOM 830 N N . ILE A 1 107 ? -5.204 8.851 4.355 1.00 93.50 107 ILE A N 1
ATOM 831 C CA . ILE A 1 107 ? -5.883 8.540 5.623 1.00 93.50 107 ILE A CA 1
ATOM 832 C C . ILE A 1 107 ? -7.312 9.097 5.619 1.00 93.50 107 ILE A C 1
ATOM 834 O O . ILE A 1 107 ? -8.249 8.362 5.916 1.00 93.50 107 ILE A O 1
ATOM 838 N N . LEU A 1 108 ? -7.496 10.370 5.252 1.00 93.12 108 LEU A N 1
ATOM 839 C CA . LEU A 1 108 ? -8.819 11.002 5.213 1.00 93.12 108 LEU A CA 1
ATOM 840 C C . LEU A 1 108 ? -9.734 10.342 4.178 1.00 93.12 108 LEU A C 1
ATOM 842 O O . LEU A 1 108 ? -10.913 10.115 4.453 1.00 93.12 108 LEU A O 1
ATOM 846 N N . GLU A 1 109 ? -9.204 10.005 3.002 1.00 91.81 109 GLU A N 1
ATOM 847 C CA . GLU A 1 109 ? -9.951 9.274 1.980 1.00 91.81 109 GLU A CA 1
ATOM 848 C C . GLU A 1 109 ? -10.452 7.928 2.516 1.00 91.81 109 GLU A C 1
ATOM 850 O O . GLU A 1 109 ? -11.640 7.628 2.395 1.00 91.81 109 GLU A O 1
ATOM 855 N N . GLU A 1 110 ? -9.598 7.138 3.165 1.00 91.69 110 GLU A N 1
ATOM 856 C CA . GLU A 1 110 ? -10.018 5.864 3.755 1.00 91.69 110 GLU A CA 1
ATOM 857 C C . GLU A 1 110 ? -10.982 6.046 4.934 1.00 91.69 110 GLU A C 1
ATOM 859 O O . GLU A 1 110 ? -12.001 5.357 5.000 1.00 91.69 110 GLU A O 1
ATOM 864 N N . GLU A 1 111 ? -10.760 7.023 5.816 1.00 90.75 111 GLU A N 1
ATOM 865 C CA . GLU A 1 111 ? -11.708 7.374 6.883 1.00 90.75 111 GLU A CA 1
ATOM 866 C C . GLU A 1 111 ? -13.093 7.711 6.313 1.00 90.75 111 GLU A C 1
ATOM 868 O O . GLU A 1 111 ? -14.113 7.250 6.831 1.00 90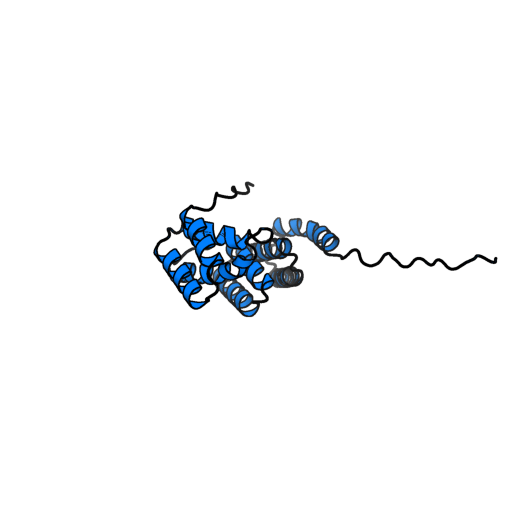.75 111 GLU A O 1
ATOM 873 N N . THR A 1 112 ? -13.162 8.476 5.218 1.00 90.06 112 THR A N 1
ATOM 874 C CA . THR A 1 112 ? -14.444 8.810 4.580 1.00 90.06 112 THR A CA 1
ATOM 875 C C . THR A 1 112 ? -15.131 7.589 3.974 1.00 90.06 112 THR A C 1
ATOM 877 O O . THR A 1 112 ? -16.346 7.451 4.125 1.00 90.06 112 THR A O 1
ATOM 880 N N . LYS A 1 113 ? -14.373 6.665 3.365 1.00 88.31 113 LYS A N 1
ATOM 881 C CA . LYS A 1 113 ? -14.897 5.398 2.823 1.00 88.31 113 LYS A CA 1
ATOM 882 C C . LYS A 1 113 ? -15.413 4.470 3.923 1.00 88.31 113 LYS A C 1
ATOM 884 O O . LYS A 1 113 ? -16.375 3.731 3.709 1.00 88.31 113 LYS A O 1
ATOM 889 N N . LEU A 1 114 ? -14.782 4.500 5.096 1.00 86.81 114 LEU A N 1
ATOM 890 C CA . LEU A 1 114 ? -15.079 3.615 6.222 1.00 86.81 114 LEU A CA 1
ATOM 891 C C . LEU A 1 114 ? -16.019 4.237 7.266 1.00 86.81 114 LEU A C 1
ATOM 893 O O . LEU A 1 114 ? -16.402 3.535 8.197 1.00 86.81 114 LEU A O 1
ATOM 897 N N . ARG A 1 115 ? -16.432 5.503 7.101 1.00 76.38 115 ARG A N 1
ATOM 898 C CA . ARG A 1 115 ? -17.157 6.328 8.092 1.00 76.38 115 ARG A CA 1
ATOM 899 C C . ARG A 1 115 ? -18.337 5.635 8.786 1.00 76.38 115 ARG A C 1
ATOM 901 O O . ARG A 1 115 ? -18.597 5.911 9.948 1.00 76.38 115 ARG A O 1
ATOM 908 N N . SER A 1 116 ? -19.053 4.745 8.101 1.00 74.56 116 SER A N 1
ATOM 909 C CA . SER A 1 116 ? -20.220 4.034 8.648 1.00 74.56 116 SER A CA 1
ATOM 910 C C . SER A 1 116 ? -19.898 2.703 9.344 1.00 74.56 116 SER A C 1
ATOM 912 O O . SER A 1 116 ? -20.811 1.992 9.758 1.00 74.56 116 SER A O 1
ATOM 914 N N . LYS A 1 117 ? -18.618 2.325 9.450 1.00 84.00 117 LYS A N 1
ATOM 915 C CA . LYS A 1 117 ? -18.165 1.013 9.928 1.00 84.00 117 LYS A CA 1
ATOM 916 C C . LYS A 1 117 ? -17.072 1.177 10.985 1.00 84.00 117 LYS A C 1
ATOM 918 O O . LYS A 1 117 ? -15.894 0.996 10.686 1.00 84.00 117 LYS A O 1
ATOM 923 N N . GLU A 1 118 ? -17.460 1.450 12.228 1.00 81.31 118 GLU A N 1
ATOM 924 C CA . GLU A 1 118 ? -16.533 1.648 13.360 1.00 81.31 118 GLU A CA 1
ATOM 925 C C . GLU A 1 118 ? -15.493 0.524 13.477 1.00 81.31 118 GLU A C 1
ATOM 927 O O . GLU A 1 118 ? -14.294 0.788 13.498 1.00 81.31 118 GLU A O 1
ATOM 932 N N . CYS A 1 119 ? -15.919 -0.745 13.422 1.00 84.38 119 CYS A N 1
ATOM 933 C CA . CYS A 1 119 ? -15.000 -1.889 13.441 1.00 84.38 119 CYS A CA 1
ATOM 934 C C . CYS A 1 119 ? -13.984 -1.871 12.285 1.00 84.38 119 CYS A C 1
ATOM 936 O O . CYS A 1 119 ? -12.844 -2.300 12.458 1.00 84.38 119 CYS A O 1
ATOM 938 N N . ALA A 1 120 ? -14.382 -1.390 11.103 1.00 86.69 120 ALA A N 1
ATOM 939 C CA . ALA A 1 120 ? -13.491 -1.300 9.952 1.00 86.69 120 ALA A CA 1
ATOM 940 C C . ALA A 1 120 ? -12.485 -0.151 10.106 1.00 86.69 120 ALA A C 1
ATOM 942 O O . ALA A 1 120 ? -11.321 -0.337 9.759 1.00 86.69 120 ALA A O 1
ATOM 943 N N . ILE A 1 121 ? -12.904 0.983 10.678 1.00 88.19 121 ILE A N 1
ATOM 944 C CA . ILE A 1 121 ? -12.015 2.101 11.024 1.00 88.19 121 ILE A CA 1
ATOM 945 C C . ILE A 1 121 ? -11.004 1.668 12.093 1.00 88.19 121 ILE A C 1
ATOM 947 O O . ILE A 1 121 ? -9.804 1.852 11.903 1.00 88.19 121 ILE A O 1
ATOM 951 N N . CYS A 1 122 ? -11.454 1.017 13.172 1.00 87.94 122 CYS A N 1
ATOM 952 C CA . CYS A 1 122 ? -10.565 0.449 14.189 1.00 87.94 122 CYS A CA 1
ATOM 953 C C . CYS A 1 122 ? -9.530 -0.487 13.556 1.00 87.94 122 CYS A C 1
ATOM 955 O O . CYS A 1 122 ? -8.333 -0.344 13.785 1.00 87.94 122 CYS A O 1
ATOM 957 N N . ASN A 1 123 ? -9.979 -1.425 12.715 1.00 89.12 123 ASN A N 1
ATOM 958 C CA . ASN A 1 123 ? -9.087 -2.359 12.034 1.00 89.12 123 ASN A CA 1
ATOM 959 C C . ASN A 1 123 ? -8.102 -1.646 11.092 1.00 89.12 123 ASN A C 1
ATOM 961 O O . ASN A 1 123 ? -6.947 -2.055 10.992 1.00 89.12 123 ASN A O 1
ATOM 965 N N . PHE A 1 124 ? -8.524 -0.582 10.408 1.00 91.94 124 PHE A N 1
ATOM 966 C CA . PHE A 1 124 ? -7.642 0.233 9.575 1.00 91.94 124 PHE A CA 1
ATOM 967 C C . PHE A 1 124 ? -6.519 0.878 10.400 1.00 91.94 124 PHE A C 1
ATOM 969 O O . PHE A 1 124 ? -5.352 0.690 10.062 1.00 91.94 124 PHE A O 1
ATOM 976 N N . TYR A 1 125 ? -6.832 1.525 11.526 1.00 91.69 125 TYR A N 1
ATOM 977 C CA . TYR A 1 125 ? -5.798 2.095 12.397 1.00 91.69 125 TYR A CA 1
ATOM 978 C C . TYR A 1 125 ? -4.919 1.038 13.072 1.00 91.69 125 TYR A C 1
ATOM 980 O O . TYR A 1 125 ? -3.722 1.261 13.233 1.00 91.69 125 TYR A O 1
ATOM 988 N N . CYS A 1 126 ? -5.452 -0.142 13.408 1.00 90.00 126 CYS A N 1
ATOM 989 C CA . CYS A 1 126 ? -4.616 -1.253 13.871 1.00 90.00 126 CYS A CA 1
ATOM 990 C C . CYS A 1 126 ? -3.598 -1.677 12.799 1.00 90.00 126 CYS A C 1
ATOM 992 O O . CYS A 1 126 ? -2.435 -1.911 13.125 1.00 90.00 126 CYS A O 1
ATOM 994 N N . ASN A 1 127 ? -4.007 -1.735 11.526 1.00 91.62 127 ASN A N 1
ATOM 995 C CA . ASN A 1 127 ? -3.078 -1.995 10.425 1.00 91.62 127 ASN A CA 1
ATOM 996 C C . ASN A 1 127 ? -2.058 -0.858 10.270 1.00 91.62 127 ASN A C 1
ATOM 998 O O . ASN A 1 127 ? -0.886 -1.150 10.078 1.00 91.62 127 ASN A O 1
ATOM 1002 N N . LEU A 1 128 ? -2.460 0.413 10.414 1.00 92.25 128 LEU A N 1
ATOM 1003 C CA . LEU A 1 128 ? -1.525 1.547 10.397 1.00 92.25 128 LEU A CA 1
ATOM 1004 C C . LEU A 1 128 ? -0.469 1.441 11.492 1.00 92.25 128 LEU A C 1
ATOM 1006 O O . LEU A 1 128 ? 0.712 1.623 11.212 1.00 92.25 128 LEU A O 1
ATOM 1010 N N . MET A 1 129 ? -0.862 1.101 12.719 1.00 90.94 129 MET A N 1
ATOM 1011 C CA . MET A 1 129 ? 0.086 0.893 13.815 1.00 90.94 129 MET A CA 1
ATOM 1012 C C . MET A 1 129 ? 1.066 -0.249 13.514 1.00 90.94 129 MET A C 1
ATOM 1014 O O . MET A 1 129 ? 2.266 -0.078 13.724 1.00 90.94 129 MET A O 1
ATOM 1018 N N . ASP A 1 130 ? 0.581 -1.384 12.996 1.00 88.94 130 ASP A N 1
ATOM 1019 C CA . ASP A 1 130 ? 1.429 -2.517 12.588 1.00 88.94 130 ASP A CA 1
ATOM 1020 C C . ASP A 1 130 ? 2.413 -2.110 11.479 1.00 88.94 130 ASP A C 1
ATOM 1022 O O . ASP A 1 130 ? 3.615 -2.360 11.573 1.00 88.94 130 ASP A O 1
ATOM 1026 N N . SER A 1 131 ? 1.933 -1.422 10.443 1.00 88.62 131 SER A N 1
ATOM 1027 C CA . SER A 1 131 ? 2.771 -0.915 9.356 1.00 88.62 131 SER A CA 1
ATOM 1028 C C . SER A 1 131 ? 3.800 0.096 9.870 1.00 88.62 131 SER A C 1
ATOM 1030 O O . SER A 1 131 ? 4.994 -0.108 9.675 1.00 88.62 131 SER A O 1
ATOM 1032 N N . HIS A 1 132 ? 3.401 1.129 10.616 1.00 88.25 132 HIS A N 1
ATOM 1033 C CA . HIS A 1 132 ? 4.333 2.098 11.203 1.00 88.25 132 HIS A CA 1
ATOM 1034 C C . HIS A 1 132 ? 5.363 1.449 12.135 1.00 88.25 132 HIS A C 1
ATOM 1036 O O . HIS A 1 132 ? 6.522 1.862 12.126 1.00 88.25 132 HIS A O 1
ATOM 1042 N N . SER A 1 133 ? 4.985 0.409 12.885 1.00 87.06 133 SER A N 1
ATOM 1043 C CA . SER A 1 133 ? 5.909 -0.358 13.726 1.00 87.06 133 SER A CA 1
ATOM 1044 C C . SER A 1 133 ? 7.011 -1.035 12.909 1.00 87.06 133 SER A C 1
ATOM 1046 O O . SER A 1 133 ? 8.182 -0.912 13.268 1.00 87.06 133 SER A O 1
ATOM 1048 N N . LYS A 1 134 ? 6.683 -1.644 11.760 1.00 85.00 134 LYS A N 1
ATOM 1049 C CA . LYS A 1 134 ? 7.686 -2.236 10.847 1.00 85.00 134 LYS A CA 1
ATOM 1050 C C . LYS A 1 134 ? 8.695 -1.212 10.328 1.00 85.00 134 LYS A C 1
ATOM 1052 O O . LYS A 1 134 ? 9.838 -1.569 10.062 1.00 85.00 134 LYS A O 1
ATOM 1057 N N . HIS A 1 135 ? 8.277 0.045 10.205 1.00 80.88 135 HIS A N 1
ATOM 1058 C CA . HIS A 1 135 ? 9.126 1.163 9.796 1.00 80.88 135 HIS A CA 1
ATOM 1059 C C . HIS A 1 135 ? 9.738 1.942 10.977 1.00 80.88 135 HIS A C 1
ATOM 1061 O O . HIS A 1 135 ? 10.406 2.946 10.753 1.00 80.88 135 HIS A O 1
ATOM 1067 N N . GLN A 1 136 ? 9.509 1.522 12.229 1.00 85.25 136 GLN A N 1
ATOM 1068 C CA . GLN A 1 136 ? 9.962 2.218 13.446 1.00 85.25 136 GLN A CA 1
ATOM 1069 C C . GLN A 1 136 ? 9.481 3.684 13.538 1.00 85.25 136 GLN A C 1
ATOM 1071 O O . GLN A 1 136 ? 10.109 4.542 14.160 1.00 85.25 136 GLN A O 1
ATOM 1076 N N . LEU A 1 137 ? 8.325 3.984 12.940 1.00 85.62 137 LEU A N 1
ATOM 1077 C CA . LEU A 1 137 ? 7.756 5.329 12.861 1.00 85.62 137 LEU A CA 1
ATOM 1078 C C . LEU A 1 137 ? 6.916 5.639 14.103 1.00 85.62 137 LEU A C 1
ATOM 1080 O O . LEU A 1 137 ? 5.689 5.532 14.084 1.00 85.62 137 LEU A O 1
ATOM 1084 N N . LYS A 1 138 ? 7.578 6.063 15.185 1.00 88.19 138 LYS A N 1
ATOM 1085 C CA . LYS A 1 138 ? 6.927 6.360 16.476 1.00 88.19 138 LYS A CA 1
ATOM 1086 C C . LYS A 1 138 ? 5.743 7.325 16.348 1.00 88.19 138 LYS A C 1
ATOM 1088 O O . LYS A 1 138 ? 4.699 7.068 16.938 1.00 88.19 138 LYS A O 1
ATOM 1093 N N . GLN A 1 139 ? 5.886 8.392 15.558 1.00 86.81 139 GLN A N 1
ATOM 1094 C CA . GLN A 1 139 ? 4.824 9.388 15.388 1.00 86.81 139 GLN A CA 1
ATOM 1095 C C . GLN A 1 139 ? 3.551 8.774 14.790 1.00 86.81 139 GLN A C 1
ATOM 1097 O O . GLN A 1 139 ? 2.480 8.939 15.356 1.00 86.81 139 GLN A O 1
ATOM 1102 N N . GLY A 1 140 ? 3.671 7.983 13.718 1.00 85.94 140 GLY A N 1
ATOM 1103 C CA . GLY A 1 140 ? 2.512 7.352 13.077 1.00 85.94 140 GLY A CA 1
ATOM 1104 C C . GLY A 1 140 ? 1.790 6.340 13.976 1.00 85.94 140 GLY A C 1
ATOM 1105 O O . GLY A 1 140 ? 0.568 6.201 13.901 1.00 85.94 140 GLY A O 1
ATOM 1106 N N . ILE A 1 141 ? 2.518 5.671 14.881 1.00 87.31 141 ILE A N 1
ATOM 1107 C CA . ILE A 1 141 ? 1.918 4.796 15.905 1.00 87.31 141 ILE A CA 1
ATOM 1108 C C . ILE A 1 141 ? 1.088 5.622 16.895 1.00 87.31 141 ILE A C 1
ATOM 1110 O O . ILE A 1 141 ? -0.046 5.249 17.196 1.00 87.31 141 ILE A O 1
ATOM 1114 N N . LEU A 1 142 ? 1.641 6.734 17.394 1.00 88.44 142 LEU A N 1
ATOM 1115 C CA . LEU A 1 142 ? 0.959 7.615 18.345 1.00 88.44 142 LEU A CA 1
ATOM 1116 C C . LEU A 1 142 ? -0.281 8.263 17.721 1.00 88.44 142 LEU A C 1
ATOM 1118 O O . LEU A 1 142 ? -1.348 8.220 18.328 1.00 88.44 142 LEU A O 1
ATOM 1122 N N . ASP A 1 143 ? -0.163 8.777 16.495 1.00 89.50 143 ASP A N 1
ATOM 1123 C CA . ASP A 1 143 ? -1.275 9.383 15.755 1.00 89.50 143 ASP A CA 1
ATOM 1124 C C . ASP A 1 143 ? -2.430 8.382 15.589 1.00 89.50 143 ASP A C 1
ATOM 1126 O O . ASP A 1 143 ? -3.587 8.692 15.876 1.00 89.50 143 ASP A O 1
ATOM 1130 N N . SER A 1 144 ? -2.111 7.147 15.188 1.00 89.25 144 SER A N 1
ATOM 1131 C CA . SER A 1 144 ? -3.104 6.081 15.011 1.00 89.25 144 SER A CA 1
ATOM 1132 C C . SER A 1 144 ? -3.780 5.697 16.330 1.00 89.25 144 SER A C 1
ATOM 1134 O O . SER A 1 144 ? -4.991 5.486 16.373 1.00 89.25 144 SER A O 1
ATOM 1136 N N . TYR A 1 145 ? -3.014 5.629 17.421 1.00 86.44 145 TYR A N 1
ATOM 1137 C CA . TYR A 1 145 ? -3.539 5.310 18.746 1.00 86.44 145 TYR A CA 1
ATOM 1138 C C . TYR A 1 145 ? -4.487 6.395 19.272 1.00 86.44 145 TYR A C 1
ATOM 1140 O O . TYR A 1 145 ? -5.574 6.077 19.761 1.00 86.44 145 TYR A O 1
ATOM 1148 N N . GLU A 1 146 ? -4.120 7.670 19.129 1.00 87.38 146 GLU A N 1
ATOM 1149 C CA . GLU A 1 146 ? -4.988 8.791 19.502 1.00 87.38 146 GLU A CA 1
ATOM 1150 C C . GLU A 1 146 ? -6.283 8.797 18.687 1.00 87.38 146 GLU A C 1
ATOM 1152 O O . GLU A 1 146 ? -7.356 9.041 19.239 1.00 87.38 146 GLU A O 1
ATOM 1157 N N . ARG A 1 147 ? -6.231 8.433 17.401 1.00 89.12 147 ARG A N 1
ATOM 1158 C CA . ARG A 1 147 ? -7.448 8.288 16.594 1.00 89.12 147 ARG A CA 1
ATOM 1159 C C . ARG A 1 147 ? -8.349 7.153 17.056 1.00 89.12 147 ARG A C 1
ATOM 1161 O O . ARG A 1 147 ? -9.556 7.357 17.130 1.00 89.12 147 ARG A O 1
ATOM 1168 N N . ILE A 1 148 ? -7.799 5.998 17.432 1.00 86.38 148 ILE A N 1
ATOM 1169 C CA . ILE A 1 148 ? -8.599 4.890 17.980 1.00 86.38 148 ILE A CA 1
ATOM 1170 C C . ILE A 1 148 ? -9.326 5.317 19.264 1.00 86.38 148 ILE A C 1
ATOM 1172 O O . ILE A 1 148 ? -10.498 4.989 19.427 1.00 86.38 148 ILE A O 1
ATOM 1176 N N . LYS A 1 149 ? -8.674 6.077 20.155 1.00 84.50 149 LYS A N 1
ATOM 1177 C CA . LYS A 1 149 ? -9.303 6.578 21.395 1.00 84.50 149 LYS A CA 1
ATOM 1178 C C . LYS A 1 149 ? -10.500 7.494 21.154 1.00 84.50 149 LYS A C 1
ATOM 1180 O O . LYS A 1 149 ? -11.368 7.588 22.014 1.00 84.50 149 LYS A O 1
ATOM 1185 N N . GLN A 1 150 ? -10.508 8.208 20.032 1.00 85.19 150 GLN A N 1
ATOM 1186 C CA . GLN A 1 150 ? -11.569 9.150 19.680 1.00 85.19 150 GLN A CA 1
ATOM 1187 C C . GLN A 1 150 ? -12.796 8.462 19.069 1.00 85.19 150 GLN A C 1
ATOM 1189 O O . GLN A 1 150 ? -13.819 9.118 18.872 1.00 85.19 150 GLN A O 1
ATOM 1194 N N . LEU A 1 151 ? -12.722 7.162 18.759 1.00 81.94 151 LEU A N 1
ATOM 1195 C CA . LEU A 1 151 ? -13.857 6.427 18.209 1.00 81.94 151 LEU A CA 1
ATOM 1196 C C . LEU A 1 151 ? -14.919 6.189 19.297 1.00 81.94 151 LEU A C 1
ATOM 1198 O O . LEU A 1 151 ? -14.560 5.841 20.425 1.00 81.94 151 LEU A O 1
ATOM 1202 N N . PRO A 1 152 ? -16.219 6.361 18.990 1.00 69.38 152 PRO A N 1
ATOM 1203 C CA . PRO A 1 152 ? -17.288 6.163 19.961 1.00 69.38 152 PRO A CA 1
ATOM 1204 C C . PRO A 1 152 ? -17.245 4.759 20.576 1.00 69.38 152 PRO A C 1
ATOM 1206 O O . PRO A 1 152 ? -17.332 3.744 19.886 1.00 69.38 152 PRO A O 1
ATOM 1209 N N . SER A 1 153 ? -17.132 4.691 21.901 1.00 57.94 153 SER A N 1
ATOM 1210 C CA . SER A 1 153 ? -17.155 3.441 22.664 1.00 57.94 153 SER A CA 1
ATOM 1211 C C . SER A 1 153 ? -18.579 2.875 22.747 1.00 57.94 153 SER A C 1
ATOM 1213 O O . SER A 1 153 ? -19.193 2.902 23.811 1.00 57.94 153 SER A O 1
ATOM 1215 N N . HIS A 1 154 ? -19.146 2.370 21.650 1.00 47.59 154 HIS A N 1
ATOM 1216 C CA . HIS A 1 154 ? -20.476 1.739 21.679 1.00 47.59 154 HIS A CA 1
ATOM 1217 C C . HIS A 1 154 ? -20.459 0.238 22.023 1.00 47.59 154 HIS A C 1
ATOM 1219 O O . HIS A 1 154 ? -21.517 -0.380 22.125 1.00 47.59 154 HIS A O 1
ATOM 1225 N N . SER A 1 155 ? -19.292 -0.366 22.269 1.00 45.12 155 SER A N 1
ATOM 1226 C CA . SER A 1 155 ? -19.193 -1.785 22.624 1.00 45.12 155 SER A CA 1
ATOM 1227 C C . SER A 1 155 ? -18.987 -2.000 24.127 1.00 45.12 155 SER A C 1
ATOM 1229 O O . SER A 1 155 ? -17.913 -1.724 24.658 1.00 45.12 155 SER A O 1
ATOM 1231 N N . SER A 1 156 ? -19.960 -2.625 24.798 1.00 42.00 156 SER A N 1
ATOM 1232 C CA . SER A 1 156 ? -19.817 -3.189 26.156 1.00 42.00 156 SER A CA 1
ATOM 1233 C C . SER A 1 156 ? -18.843 -4.377 26.243 1.00 42.00 156 SER A C 1
ATOM 1235 O O . SER A 1 156 ? -18.760 -5.021 27.280 1.00 42.00 156 SER A O 1
ATOM 1237 N N . ASN A 1 157 ? -18.101 -4.669 25.174 1.00 46.62 157 ASN A N 1
ATOM 1238 C CA . ASN A 1 157 ? -16.973 -5.586 25.160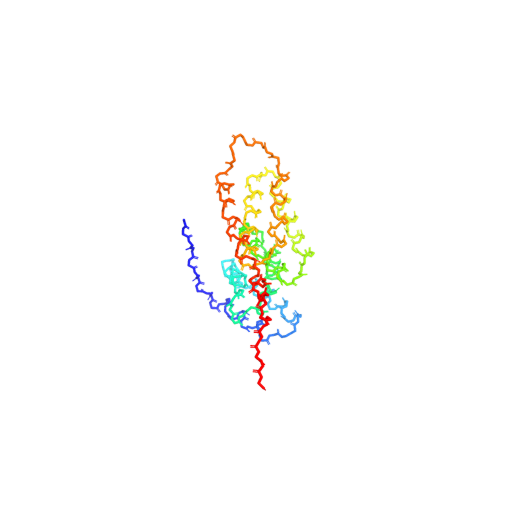 1.00 46.62 157 ASN A CA 1
ATOM 1239 C C . ASN A 1 157 ? -15.879 -4.967 24.284 1.00 46.62 157 ASN A C 1
ATOM 1241 O O . ASN A 1 157 ? -16.149 -4.726 23.106 1.00 46.62 157 ASN A O 1
ATOM 1245 N N . PRO A 1 158 ? -14.667 -4.708 24.803 1.00 46.28 158 PRO A N 1
ATOM 1246 C CA . PRO A 1 158 ? -13.561 -4.300 23.951 1.00 46.28 158 PRO A CA 1
ATOM 1247 C C . PRO A 1 158 ? -13.369 -5.376 22.869 1.00 46.28 158 PRO A C 1
ATOM 1249 O O . PRO A 1 158 ? -13.327 -6.564 23.213 1.00 46.28 158 PRO A O 1
ATOM 1252 N N . PRO A 1 159 ? -13.279 -5.024 21.570 1.00 47.19 159 PRO A N 1
ATOM 1253 C CA . PRO A 1 159 ? -12.966 -6.012 20.549 1.00 47.19 159 PRO A CA 1
ATOM 1254 C C . PRO A 1 159 ? -11.666 -6.703 20.955 1.00 47.19 159 PRO A C 1
ATOM 1256 O O . PRO A 1 159 ? -10.743 -6.055 21.447 1.00 47.19 159 PRO A O 1
ATOM 1259 N N . SER A 1 160 ? -11.580 -8.021 20.789 1.00 49.56 160 SER A N 1
ATOM 1260 C CA . SER A 1 160 ? -10.436 -8.828 21.241 1.00 49.56 160 SER A CA 1
ATOM 1261 C C . SER A 1 160 ? -9.078 -8.358 20.679 1.00 49.56 160 SER A C 1
ATOM 1263 O O . SER A 1 160 ? -8.033 -8.770 21.170 1.00 49.56 160 SER A O 1
ATOM 1265 N N . SER A 1 161 ? -9.076 -7.450 19.697 1.00 48.03 161 SER A N 1
ATOM 1266 C CA . SER A 1 161 ? -7.919 -6.696 19.208 1.00 48.03 161 SER A CA 1
ATOM 1267 C C . SER A 1 161 ? -7.371 -5.641 20.185 1.00 48.03 161 SER A C 1
ATOM 1269 O O . SER A 1 161 ? -6.182 -5.350 20.125 1.00 48.03 161 SER A O 1
ATOM 1271 N N . LEU A 1 162 ? -8.158 -5.111 21.128 1.00 51.12 162 LEU A N 1
ATOM 1272 C CA . LEU A 1 162 ? -7.653 -4.243 22.205 1.00 51.12 162 LEU A CA 1
ATOM 1273 C C . LEU A 1 162 ? -6.866 -5.035 23.263 1.00 51.12 162 LEU A C 1
ATOM 1275 O O . LEU A 1 162 ? -5.973 -4.484 23.898 1.00 51.12 162 LEU A O 1
ATOM 1279 N N . LEU A 1 163 ? -7.109 -6.345 23.406 1.00 50.28 163 LEU A N 1
ATOM 1280 C CA . LEU A 1 163 ? -6.256 -7.226 24.219 1.00 50.28 163 LEU A CA 1
ATOM 1281 C C . LEU A 1 163 ? -4.894 -7.501 23.552 1.00 50.28 163 LEU A C 1
ATOM 1283 O O . LEU A 1 163 ? -3.949 -7.895 24.232 1.00 50.28 163 LEU A O 1
ATOM 1287 N N . LEU A 1 164 ? -4.752 -7.206 22.253 1.00 50.09 164 LEU A N 1
ATOM 1288 C CA . LEU A 1 164 ? -3.465 -7.168 21.548 1.00 50.09 164 LEU A CA 1
ATOM 1289 C C . LEU A 1 164 ? -2.755 -5.809 21.671 1.00 50.09 164 LEU A C 1
ATOM 1291 O O . LEU A 1 164 ? -1.758 -5.602 20.988 1.00 50.09 164 LEU A O 1
ATOM 1295 N N . LEU A 1 165 ? -3.216 -4.894 22.536 1.00 50.88 165 LEU A N 1
ATOM 1296 C CA . LEU A 1 165 ? -2.464 -3.685 22.915 1.00 50.88 165 LEU A CA 1
ATOM 1297 C C . LEU A 1 165 ? -1.474 -3.940 24.065 1.00 50.88 165 LEU A C 1
ATOM 1299 O O . LEU A 1 165 ? -0.591 -3.120 24.299 1.00 50.88 165 LEU A O 1
ATOM 1303 N N . PHE A 1 166 ? -1.541 -5.094 24.739 1.00 45.31 166 PHE A N 1
ATOM 1304 C CA . PHE A 1 166 ? -0.538 -5.497 25.733 1.00 45.31 166 PHE A CA 1
ATOM 1305 C C . PHE A 1 166 ? 0.911 -5.681 25.215 1.00 45.31 166 PHE A C 1
ATOM 1307 O O . PHE A 1 166 ? 1.817 -5.498 26.024 1.00 45.31 166 PHE A O 1
ATOM 1314 N N . PRO A 1 167 ? 1.213 -5.944 23.924 1.00 49.31 167 PRO A N 1
ATOM 1315 C CA . PRO A 1 167 ? 2.575 -5.889 23.404 1.00 49.31 167 PRO A CA 1
ATOM 1316 C C . PRO A 1 167 ? 3.056 -4.463 23.079 1.00 49.31 167 PRO A C 1
ATOM 1318 O O . PRO A 1 167 ? 4.221 -4.305 22.725 1.00 49.31 167 PRO A O 1
ATOM 1321 N N . LEU A 1 168 ? 2.239 -3.405 23.209 1.00 47.44 168 LEU A N 1
ATOM 1322 C CA . LEU A 1 168 ? 2.738 -2.034 23.007 1.00 47.44 168 LEU A CA 1
ATOM 1323 C C . LEU A 1 168 ? 3.752 -1.614 24.076 1.00 47.44 168 LEU A C 1
ATOM 1325 O O . LEU A 1 168 ? 4.600 -0.776 23.793 1.00 47.44 168 LEU A O 1
ATOM 1329 N N . SER A 1 169 ? 3.733 -2.233 25.261 1.00 47.53 169 SER A N 1
ATOM 1330 C CA . SER A 1 169 ? 4.802 -2.076 26.256 1.00 47.53 169 SER A CA 1
ATOM 1331 C C . SER A 1 169 ? 6.129 -2.685 25.780 1.00 47.53 169 SER A C 1
ATOM 1333 O O . SER A 1 169 ? 7.186 -2.133 26.065 1.00 47.53 169 SER A O 1
ATOM 1335 N N . LEU A 1 170 ? 6.087 -3.763 24.989 1.00 46.94 170 LEU A N 1
ATOM 1336 C CA . LEU A 1 170 ? 7.260 -4.376 24.351 1.00 46.94 170 LEU A CA 1
ATOM 1337 C C . LEU A 1 170 ? 7.753 -3.562 23.148 1.00 46.94 170 LEU A C 1
ATOM 1339 O O . LEU A 1 170 ? 8.958 -3.399 22.983 1.00 46.94 170 LEU A O 1
ATOM 1343 N N . ILE A 1 171 ? 6.845 -2.989 22.350 1.00 51.97 171 ILE A N 1
ATOM 1344 C CA . ILE A 1 171 ? 7.208 -2.058 21.266 1.00 51.97 171 ILE A CA 1
ATOM 1345 C C . ILE A 1 171 ? 7.825 -0.778 21.851 1.00 51.97 171 ILE A C 1
ATOM 1347 O O . ILE A 1 171 ? 8.829 -0.297 21.333 1.00 51.97 171 ILE A O 1
ATOM 1351 N N . TRP A 1 172 ? 7.295 -0.269 22.969 1.00 47.28 172 TRP A N 1
ATOM 1352 C CA . TRP A 1 172 ? 7.891 0.837 23.723 1.00 47.28 172 TRP A CA 1
ATOM 1353 C C . TRP A 1 172 ? 9.297 0.486 24.237 1.00 47.28 172 TRP A C 1
ATOM 1355 O O . TRP A 1 172 ? 10.218 1.278 24.064 1.00 47.28 172 TRP A O 1
ATOM 1365 N N . PHE A 1 173 ? 9.491 -0.723 24.776 1.00 46.22 173 PHE A N 1
ATOM 1366 C CA . PHE A 1 173 ? 10.788 -1.195 25.278 1.00 46.22 173 PHE A CA 1
ATOM 1367 C C . PHE A 1 173 ? 11.837 -1.419 24.169 1.00 46.22 173 PHE A C 1
ATOM 1369 O O . PHE A 1 173 ? 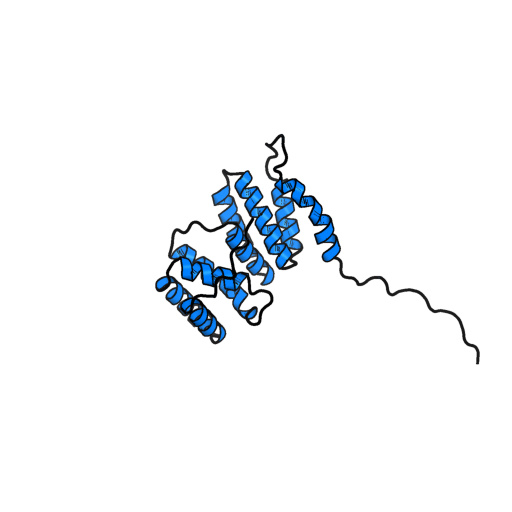13.030 -1.262 24.412 1.00 46.22 173 PHE A O 1
ATOM 1376 N N . SER A 1 174 ? 11.419 -1.748 22.941 1.00 47.09 174 SER A N 1
ATOM 1377 C CA . SER A 1 174 ? 12.320 -1.928 21.787 1.00 47.09 174 SER A CA 1
ATOM 1378 C C . SER A 1 174 ? 12.702 -0.632 21.059 1.00 47.09 174 SER A C 1
ATOM 1380 O O . SER A 1 174 ? 13.638 -0.655 20.262 1.00 47.09 174 SER A O 1
ATOM 1382 N N . LEU A 1 175 ? 11.999 0.478 21.301 1.00 47.44 175 LEU A N 1
ATOM 1383 C CA . LEU A 1 175 ? 12.251 1.789 20.679 1.00 47.44 175 LEU A CA 1
ATOM 1384 C C . LEU A 1 175 ? 13.035 2.756 21.584 1.00 47.44 175 LEU A C 1
ATOM 1386 O O . LEU A 1 175 ? 13.308 3.884 21.174 1.00 47.44 175 LEU A O 1
ATOM 1390 N N . GLU A 1 176 ? 13.406 2.332 22.794 1.00 37.59 176 GLU A N 1
ATOM 1391 C CA . GLU A 1 176 ? 14.313 3.069 23.675 1.00 37.59 176 GLU A CA 1
ATOM 1392 C C . GLU A 1 176 ? 15.759 2.920 23.151 1.00 37.59 176 GLU A C 1
ATOM 1394 O O . GLU A 1 176 ? 16.279 1.800 23.085 1.00 37.59 176 GLU A O 1
ATOM 1399 N N . PRO A 1 177 ? 16.457 4.004 22.770 1.00 38.53 177 PRO A N 1
ATOM 1400 C CA . PRO A 1 177 ? 17.878 3.921 22.472 1.00 38.53 177 PRO A CA 1
ATOM 1401 C C . PRO A 1 177 ? 18.628 3.539 23.753 1.00 38.53 177 PRO A C 1
ATOM 1403 O O . PRO A 1 177 ? 18.540 4.232 24.767 1.00 38.53 177 PRO A O 1
ATOM 1406 N N . GLN A 1 178 ? 19.418 2.464 23.708 1.00 44.62 178 GLN A N 1
ATOM 1407 C CA . GLN A 1 178 ? 20.459 2.174 24.700 1.00 44.62 178 GLN A CA 1
ATOM 1408 C C . GLN A 1 178 ? 21.549 3.257 24.623 1.00 44.62 178 GLN A C 1
ATOM 1410 O O . GLN A 1 178 ? 22.637 3.043 24.096 1.00 44.62 178 GLN A O 1
ATOM 1415 N N . SER A 1 179 ? 21.261 4.456 25.116 1.00 42.84 179 SER A N 1
ATOM 1416 C CA . SER A 1 179 ? 22.243 5.527 25.237 1.00 42.84 179 SER A CA 1
ATOM 1417 C C . SER A 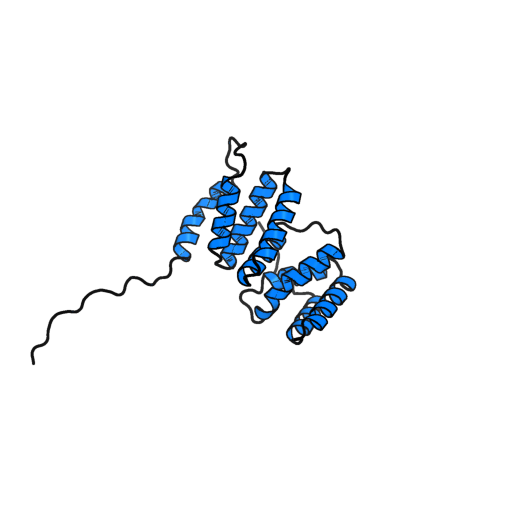1 179 ? 22.053 6.289 26.539 1.00 42.84 179 SER A C 1
ATOM 1419 O O . SER A 1 179 ? 21.924 7.507 26.517 1.00 42.84 179 SER A O 1
ATOM 1421 N N . PHE A 1 180 ? 22.032 5.594 27.683 1.00 39.41 180 PHE A N 1
ATOM 1422 C CA . PHE A 1 180 ? 22.279 6.261 28.967 1.00 39.41 180 PHE A CA 1
ATOM 1423 C C . PHE A 1 180 ? 22.680 5.332 30.127 1.00 39.41 180 PHE A C 1
ATOM 1425 O O . PHE A 1 180 ? 22.136 5.431 31.218 1.00 39.41 180 PHE A O 1
ATOM 1432 N N . ILE A 1 181 ? 23.673 4.452 29.956 1.00 40.94 181 ILE A N 1
ATOM 1433 C CA . ILE A 1 181 ? 24.419 3.896 31.106 1.00 40.94 181 ILE A CA 1
ATOM 1434 C C . ILE A 1 181 ? 25.908 3.896 30.761 1.00 40.94 181 ILE A C 1
ATOM 1436 O O . ILE A 1 181 ? 26.485 2.913 30.317 1.00 40.94 181 ILE A O 1
ATOM 1440 N N . GLY A 1 182 ? 26.530 5.057 30.942 1.00 37.66 182 GLY A N 1
ATOM 1441 C CA . GLY A 1 182 ? 27.952 5.265 30.680 1.00 37.66 182 GLY A CA 1
ATOM 1442 C C . GLY A 1 182 ? 28.513 6.443 31.463 1.00 37.66 182 GLY A C 1
ATOM 1443 O O . GLY A 1 182 ? 29.328 7.198 30.950 1.00 37.66 182 GLY A O 1
ATOM 1444 N N . ARG A 1 183 ? 28.051 6.652 32.700 1.00 42.69 183 ARG A N 1
ATOM 1445 C CA . ARG A 1 183 ? 28.664 7.617 33.618 1.00 42.69 183 ARG A CA 1
ATOM 1446 C C . ARG A 1 183 ? 28.762 7.000 35.004 1.00 42.69 183 ARG A C 1
ATOM 1448 O O . ARG A 1 183 ? 27.962 7.277 35.890 1.00 42.69 183 ARG A O 1
ATOM 1455 N N . LYS A 1 184 ? 29.761 6.136 35.187 1.00 41.03 184 LYS A N 1
ATOM 1456 C CA . LYS A 1 184 ? 30.236 5.767 36.519 1.00 41.03 184 LYS A CA 1
ATOM 1457 C C . LYS A 1 184 ? 31.692 6.194 36.638 1.00 41.03 184 LYS A C 1
ATOM 1459 O O . LYS A 1 184 ? 32.563 5.657 35.962 1.00 41.03 184 LYS A O 1
ATOM 1464 N N . ARG A 1 185 ? 31.868 7.235 37.458 1.00 45.16 185 ARG A N 1
ATOM 1465 C CA . ARG A 1 185 ? 33.108 7.751 38.047 1.00 45.16 185 ARG A CA 1
ATOM 1466 C C . ARG A 1 185 ? 34.236 6.718 38.070 1.00 45.16 185 ARG A C 1
ATOM 1468 O O . ARG A 1 185 ? 34.077 5.656 38.669 1.00 45.16 185 ARG A O 1
ATOM 1475 N N . ARG A 1 186 ? 35.392 7.099 37.535 1.00 42.19 186 ARG A N 1
ATOM 1476 C CA . ARG A 1 186 ? 36.677 6.737 38.131 1.00 42.19 186 ARG A CA 1
ATOM 1477 C C . ARG A 1 186 ? 37.410 8.031 38.438 1.00 42.19 186 ARG A C 1
ATOM 1479 O O . ARG A 1 186 ? 37.993 8.653 37.563 1.00 42.19 186 ARG A O 1
ATOM 1486 N N . GLU A 1 187 ? 37.248 8.433 39.683 1.00 44.03 187 GLU A N 1
ATOM 1487 C CA . GLU A 1 187 ? 38.178 9.272 40.416 1.00 44.03 187 GLU A CA 1
ATOM 1488 C C . GLU A 1 187 ? 38.862 8.336 41.419 1.00 44.03 187 GLU A C 1
ATOM 1490 O O . GLU A 1 187 ? 38.270 7.312 41.780 1.00 44.03 187 GLU A O 1
ATOM 1495 N N . SER A 1 188 ? 40.083 8.700 41.801 1.00 45.72 188 SER A N 1
ATOM 1496 C CA . SER A 1 188 ? 41.000 8.026 42.728 1.00 45.72 188 SER A CA 1
ATOM 1497 C C . SER A 1 188 ? 42.110 7.164 42.103 1.00 45.72 188 SER A C 1
ATOM 1499 O O . SER A 1 188 ? 41.936 6.005 41.728 1.00 45.72 188 SER A O 1
ATOM 1501 N N . ASP A 1 189 ? 43.270 7.825 42.088 1.00 48.16 189 ASP A N 1
ATOM 1502 C CA . ASP A 1 189 ? 44.554 7.369 42.624 1.00 48.16 189 ASP A CA 1
ATOM 1503 C C . ASP A 1 189 ? 45.523 6.646 41.688 1.00 48.16 189 ASP A C 1
ATOM 1505 O O . ASP A 1 189 ? 45.358 5.478 41.334 1.00 48.16 189 ASP A O 1
ATOM 1509 N N . LYS A 1 190 ? 46.624 7.350 41.398 1.00 49.38 190 LYS A N 1
ATOM 1510 C CA . LYS A 1 190 ? 47.975 6.845 41.662 1.00 49.38 190 LYS A CA 1
ATOM 1511 C C . LYS A 1 190 ? 48.965 8.002 41.809 1.00 49.38 190 LYS A C 1
ATOM 1513 O O . LYS A 1 190 ? 49.257 8.704 40.846 1.00 49.38 190 LYS A O 1
ATOM 1518 N N . GLU A 1 191 ? 49.449 8.157 43.037 1.00 47.09 191 GLU A N 1
ATOM 1519 C CA . GLU A 1 191 ? 50.782 8.671 43.342 1.00 47.09 191 GLU A CA 1
ATOM 1520 C C . GLU A 1 191 ? 51.852 7.817 42.641 1.00 47.09 191 GLU A C 1
ATOM 1522 O O . GLU A 1 191 ? 51.675 6.605 42.455 1.00 47.09 191 GLU A O 1
ATOM 1527 N N . GLY A 1 192 ? 52.954 8.473 42.279 1.00 43.38 192 GLY A N 1
ATOM 1528 C CA . GLY A 1 192 ? 54.149 7.908 41.662 1.00 43.38 192 GLY A CA 1
ATOM 1529 C C . GLY A 1 192 ? 54.953 8.996 40.978 1.00 43.38 192 GLY A C 1
ATOM 1530 O O . GLY A 1 192 ? 54.736 9.171 39.761 1.00 43.38 192 GLY A O 1
#

Sequence (192 aa):
MRLPISAALSKQGHRFLTSVATTDDPETTARLIRKFVASSSKSVALDAISHLVALINTSFSRLSPIAFPLYYEINKASCFNWNAKLIADVIASLYNHQRFNEAQTLILEEETKLRSKECAICNFYCNLMDSHSKHQLKQGILDSYERIKQLPSHSSNPPSSLLLLFPLSLIWFSLEPQSFIGRKRRESDKEG